Protein AF-A0A2V5PF01-F1 (afdb_monomer)

Solvent-accessible surface area (backbone atoms only — not comparable to full-atom values): 13016 Å² total; per-residue (Å²): 136,82,88,86,70,69,101,63,71,72,61,76,49,80,47,66,27,80,78,66,40,37,35,45,27,36,23,75,75,50,94,59,29,28,37,40,45,38,36,39,44,80,48,102,89,42,70,49,72,47,76,64,39,46,61,56,48,42,56,42,32,33,75,73,62,69,37,94,62,47,33,60,85,72,72,40,24,26,30,43,42,86,72,40,56,4,88,74,45,38,22,39,29,33,36,37,37,35,31,85,48,82,89,66,48,44,69,33,59,45,34,40,27,61,85,77,72,40,73,48,77,50,74,65,45,59,53,51,52,71,48,93,67,89,48,54,72,67,34,72,54,82,63,84,75,72,55,60,68,60,38,47,54,53,32,55,56,47,52,54,50,38,54,52,51,51,51,55,49,56,73,69,44,55,81,89,44,46,63,41,32,54,47,27,50,53,51,49,51,50,24,44,54,54,19,35,56,56,58,30,70,77,48,58,80,94,45,27,64,48,50,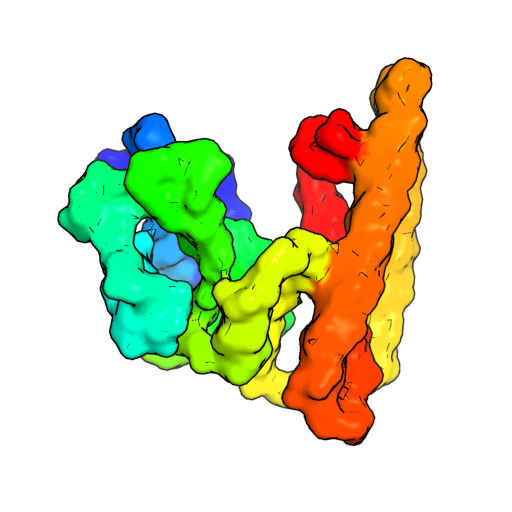35,37,50,37,52,36,51,46,48,52,54,58,59,71,52,55,88,68,72,65,44,57,94

Structure (mmCIF, N/CA/C/O backbone):
data_AF-A0A2V5PF01-F1
#
_entry.id   AF-A0A2V5PF01-F1
#
loop_
_atom_site.group_PDB
_atom_site.id
_atom_site.type_symbol
_atom_site.label_atom_id
_atom_site.label_alt_id
_atom_site.label_comp_id
_atom_site.label_asym_id
_atom_site.label_entity_id
_atom_site.label_seq_id
_atom_site.pdbx_PDB_ins_code
_atom_site.Cartn_x
_atom_site.Cartn_y
_atom_site.Cartn_z
_atom_site.occupancy
_atom_site.B_iso_or_equiv
_atom_site.auth_seq_id
_atom_site.auth_comp_id
_atom_site.auth_asym_id
_atom_site.auth_atom_id
_atom_site.pdbx_PDB_model_num
ATOM 1 N N . MET A 1 1 ? 7.716 -25.632 9.345 1.00 32.16 1 MET A N 1
ATOM 2 C CA . MET A 1 1 ? 8.582 -24.484 9.671 1.00 32.16 1 MET A CA 1
ATOM 3 C C . MET A 1 1 ? 9.690 -24.490 8.630 1.00 32.16 1 MET A C 1
ATOM 5 O O . MET A 1 1 ? 10.579 -25.322 8.723 1.00 32.16 1 MET A O 1
ATOM 9 N N . VAL A 1 2 ? 9.530 -23.730 7.543 1.00 31.86 2 VAL A N 1
ATOM 10 C CA . VAL A 1 2 ? 10.528 -23.681 6.461 1.00 31.86 2 VAL A CA 1
ATOM 11 C C . VAL A 1 2 ? 11.607 -22.701 6.901 1.00 31.86 2 VAL A C 1
ATOM 13 O O . VAL A 1 2 ? 11.301 -21.567 7.259 1.00 31.86 2 VAL A O 1
ATOM 16 N N . GLN A 1 3 ? 12.847 -23.171 6.942 1.00 33.19 3 GLN A N 1
ATOM 17 C CA . GLN A 1 3 ? 14.017 -22.394 7.326 1.00 33.19 3 GLN A CA 1
ATOM 18 C C . GLN A 1 3 ? 14.386 -21.480 6.146 1.00 33.19 3 GLN A C 1
ATOM 20 O O . GLN A 1 3 ? 15.188 -21.841 5.292 1.00 33.19 3 GLN A O 1
ATOM 25 N N . ILE A 1 4 ? 13.716 -20.330 6.045 1.00 47.84 4 ILE A N 1
ATOM 26 C C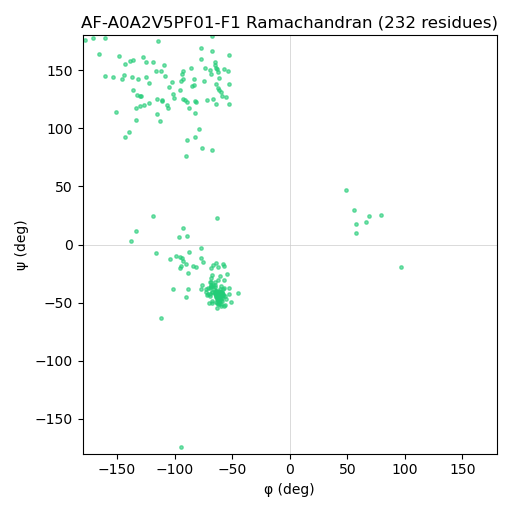A . ILE A 1 4 ? 14.004 -19.291 5.048 1.00 47.84 4 ILE A CA 1
ATOM 27 C C . ILE A 1 4 ? 15.032 -18.344 5.662 1.00 47.84 4 ILE A C 1
ATOM 29 O O . ILE A 1 4 ? 14.668 -17.279 6.136 1.00 47.84 4 ILE A O 1
ATOM 33 N N . LEU A 1 5 ? 16.299 -18.746 5.734 1.00 44.59 5 LEU A N 1
ATOM 34 C CA . LEU A 1 5 ? 17.386 -17.830 6.085 1.00 44.59 5 LEU A CA 1
ATOM 35 C C . LEU A 1 5 ? 18.622 -18.205 5.262 1.00 44.59 5 LEU A C 1
ATOM 37 O O . LEU A 1 5 ? 19.402 -19.074 5.645 1.00 44.59 5 LEU A O 1
ATOM 41 N N . GLY A 1 6 ? 18.766 -17.563 4.099 1.00 43.72 6 GLY A N 1
ATOM 42 C CA . GLY A 1 6 ? 20.098 -17.310 3.545 1.00 43.72 6 GLY A CA 1
ATOM 43 C C . GLY A 1 6 ? 20.842 -16.305 4.434 1.00 43.72 6 GLY A C 1
ATOM 44 O O . GLY A 1 6 ? 20.273 -15.813 5.403 1.00 43.72 6 GLY A O 1
ATOM 45 N N . GLU A 1 7 ? 22.084 -15.968 4.095 1.00 48.62 7 GLU A N 1
ATOM 46 C CA . GLU A 1 7 ? 23.005 -15.080 4.844 1.00 48.62 7 GLU A CA 1
ATOM 47 C C . GLU A 1 7 ? 22.550 -13.602 4.991 1.00 48.62 7 GLU A C 1
ATOM 49 O O . GLU A 1 7 ? 23.364 -12.702 5.185 1.00 48.62 7 GLU A O 1
ATOM 54 N N . TRP A 1 8 ? 21.253 -13.329 4.889 1.00 53.38 8 TRP A N 1
ATOM 55 C CA . TRP A 1 8 ? 20.642 -12.010 4.962 1.00 53.38 8 TRP A CA 1
ATOM 56 C C . TRP A 1 8 ? 20.378 -11.627 6.424 1.00 53.38 8 TRP A C 1
ATOM 58 O O . TRP A 1 8 ? 20.159 -12.489 7.281 1.00 53.38 8 TRP A O 1
ATOM 68 N N . ALA A 1 9 ? 20.388 -10.324 6.716 1.00 60.72 9 ALA A N 1
ATOM 69 C CA . ALA A 1 9 ? 19.912 -9.812 7.997 1.00 60.72 9 ALA A CA 1
ATOM 70 C C . ALA A 1 9 ? 18.481 -10.317 8.277 1.00 60.72 9 ALA A C 1
ATOM 72 O O . ALA A 1 9 ? 17.711 -10.579 7.351 1.00 60.72 9 ALA A O 1
ATOM 73 N N . TYR A 1 10 ? 18.137 -10.491 9.556 1.00 65.62 10 TYR A N 1
ATOM 74 C CA . TYR A 1 10 ? 16.813 -10.977 9.944 1.00 65.62 10 TYR A CA 1
ATOM 75 C C . TYR A 1 10 ? 15.729 -10.021 9.435 1.00 65.62 10 TYR A C 1
ATOM 77 O O . TYR A 1 10 ? 15.861 -8.817 9.659 1.00 65.62 10 TYR A O 1
ATOM 85 N N . PRO A 1 11 ? 14.667 -10.524 8.783 1.00 74.25 11 PRO A N 1
ATOM 86 C CA . PRO A 1 11 ? 13.594 -9.659 8.340 1.00 74.25 11 PRO A CA 1
ATOM 87 C C . PRO A 1 11 ? 12.875 -9.004 9.509 1.00 74.25 11 PRO A C 1
ATOM 89 O O . PRO A 1 11 ? 12.596 -9.663 10.514 1.00 74.25 11 PRO A O 1
ATOM 92 N N . ASP A 1 12 ? 12.568 -7.718 9.354 1.00 73.94 12 ASP A N 1
ATOM 93 C CA . ASP A 1 12 ? 11.888 -6.942 10.388 1.00 73.94 12 ASP A CA 1
ATOM 94 C C . ASP A 1 12 ? 10.423 -7.394 10.482 1.00 73.94 12 ASP A C 1
ATOM 96 O O . ASP A 1 12 ? 9.886 -7.609 11.572 1.00 73.94 12 ASP A O 1
ATOM 100 N N . GLU A 1 13 ? 9.786 -7.582 9.318 1.00 85.44 13 GLU A N 1
ATOM 101 C CA . GLU A 1 13 ? 8.366 -7.906 9.176 1.00 85.44 13 GLU A CA 1
ATOM 102 C C . GLU A 1 13 ? 8.089 -8.780 7.939 1.00 85.44 13 GLU A C 1
ATOM 104 O O . GLU A 1 13 ? 8.900 -8.885 7.014 1.00 85.44 13 GLU A O 1
ATOM 109 N N . PHE A 1 14 ? 6.916 -9.421 7.920 1.00 90.62 14 PHE A N 1
ATOM 110 C CA . PHE A 1 14 ? 6.424 -10.207 6.788 1.00 90.62 14 PHE A CA 1
ATOM 111 C C . PHE A 1 14 ? 5.030 -9.722 6.391 1.00 90.62 14 PHE A C 1
ATOM 113 O O . PHE A 1 14 ? 4.093 -9.814 7.185 1.00 90.62 14 PHE A O 1
ATOM 120 N N . HIS A 1 15 ? 4.886 -9.258 5.151 1.00 93.31 15 HIS A N 1
ATOM 121 C CA . HIS A 1 15 ? 3.625 -8.766 4.603 1.00 93.31 15 HIS A CA 1
ATOM 122 C C . HIS A 1 15 ? 3.128 -9.705 3.507 1.00 93.31 15 HIS A C 1
ATOM 124 O O . HIS A 1 15 ? 3.660 -9.722 2.394 1.00 93.31 15 HIS A O 1
ATOM 130 N N . PHE A 1 16 ? 2.094 -10.477 3.825 1.00 94.19 16 PHE A N 1
ATOM 131 C CA . PHE A 1 16 ? 1.491 -11.463 2.930 1.00 94.19 16 PHE A CA 1
ATOM 132 C C . PHE A 1 16 ? 0.492 -10.796 1.984 1.00 94.19 16 PHE A C 1
ATOM 134 O O . PHE A 1 16 ? -0.289 -9.939 2.407 1.00 94.19 16 PHE A O 1
ATOM 141 N N . SER A 1 17 ? 0.510 -11.181 0.708 1.00 95.56 17 SER A N 1
ATOM 142 C CA . SER A 1 17 ? -0.549 -10.803 -0.225 1.00 95.56 17 SER A CA 1
ATOM 143 C C . SER A 1 17 ? -1.884 -11.431 0.193 1.00 95.56 17 SER A C 1
ATOM 145 O O . SER A 1 17 ? -1.883 -12.489 0.818 1.00 95.56 17 SER A O 1
ATOM 147 N N . PRO A 1 18 ? -3.039 -10.847 -0.180 1.00 94.44 18 PRO A N 1
ATOM 148 C CA . PRO A 1 18 ? -4.353 -11.384 0.187 1.00 94.44 18 PRO A CA 1
ATOM 149 C C . PRO A 1 18 ? -4.602 -12.854 -0.185 1.00 94.44 18 PRO A C 1
ATOM 151 O O . PRO A 1 18 ? -5.440 -13.505 0.431 1.00 94.44 18 PRO A O 1
ATOM 154 N N . ASN A 1 19 ? -3.909 -13.370 -1.202 1.00 94.62 19 ASN A N 1
ATOM 155 C CA . ASN A 1 19 ? -3.985 -14.768 -1.628 1.00 94.62 19 ASN A CA 1
ATOM 156 C C . ASN A 1 19 ? -2.870 -15.670 -1.056 1.00 94.62 19 ASN A C 1
ATOM 158 O O . ASN A 1 19 ? -2.769 -16.823 -1.466 1.00 94.62 19 ASN A O 1
ATOM 162 N N . ASP A 1 20 ? -2.028 -15.161 -0.150 1.00 92.81 20 ASP A N 1
ATOM 163 C CA . ASP A 1 20 ? -0.892 -15.856 0.476 1.00 92.81 20 ASP A CA 1
ATOM 164 C C . ASP A 1 20 ? 0.168 -16.416 -0.499 1.00 92.81 20 ASP A C 1
ATOM 166 O O . ASP A 1 20 ? 0.981 -17.275 -0.126 1.00 92.81 20 ASP A O 1
ATOM 170 N N . GLU A 1 21 ? 0.183 -15.943 -1.748 1.00 95.50 21 GLU A N 1
ATOM 171 C CA . GLU A 1 21 ? 1.158 -16.362 -2.763 1.00 95.50 21 GLU A CA 1
ATOM 172 C C . GLU A 1 21 ? 2.434 -15.520 -2.738 1.00 95.50 21 GLU A C 1
ATOM 174 O O . GLU A 1 21 ? 3.487 -15.997 -3.150 1.00 95.50 21 GLU A O 1
ATOM 179 N N . TRP A 1 22 ? 2.380 -14.286 -2.242 1.00 96.50 22 TRP A N 1
ATOM 180 C CA . TRP A 1 22 ? 3.528 -13.386 -2.201 1.00 96.50 22 TRP A CA 1
ATOM 181 C C . TRP A 1 22 ? 3.785 -12.893 -0.786 1.00 96.50 22 TRP A C 1
ATOM 183 O O . TRP A 1 22 ? 2.858 -12.662 -0.013 1.00 96.50 22 TRP A O 1
ATOM 193 N N . ILE A 1 23 ? 5.062 -12.729 -0.445 1.00 95.25 23 ILE A N 1
ATOM 194 C CA . ILE A 1 23 ? 5.478 -12.204 0.856 1.00 95.25 23 ILE A CA 1
ATOM 195 C C . ILE A 1 23 ? 6.538 -11.144 0.612 1.00 95.25 23 ILE A C 1
ATOM 197 O O . ILE A 1 23 ? 7.609 -11.446 0.089 1.00 95.25 23 ILE A O 1
ATOM 201 N N . PHE A 1 24 ? 6.243 -9.908 0.993 1.00 95.56 24 PHE A N 1
ATOM 202 C CA . PHE A 1 24 ? 7.224 -8.833 1.010 1.00 95.56 24 PHE A CA 1
ATOM 203 C C . PHE A 1 24 ? 7.812 -8.715 2.410 1.00 95.56 24 PHE A C 1
ATOM 205 O O . PHE A 1 24 ? 7.074 -8.730 3.397 1.00 95.56 24 PHE A O 1
ATOM 212 N N . SER A 1 25 ? 9.134 -8.625 2.501 1.00 93.12 25 SER A N 1
ATOM 213 C CA . SER A 1 25 ? 9.825 -8.674 3.781 1.00 93.12 25 SER A CA 1
ATOM 214 C C . SER A 1 25 ? 10.965 -7.657 3.816 1.00 93.12 25 SER A C 1
ATOM 216 O O . SER A 1 25 ? 12.040 -7.932 3.270 1.00 93.12 25 SER A O 1
ATOM 218 N N . PRO A 1 26 ? 10.730 -6.464 4.391 1.00 91.44 26 PRO A N 1
ATOM 219 C CA . PRO A 1 26 ? 11.773 -5.470 4.567 1.00 91.44 26 PRO A CA 1
ATOM 220 C C . PRO A 1 26 ? 12.735 -5.880 5.687 1.00 91.44 26 PRO A C 1
ATOM 222 O O . PRO A 1 26 ? 12.358 -6.572 6.636 1.00 91.44 26 PRO A O 1
ATOM 225 N N . TYR A 1 27 ? 13.979 -5.429 5.584 1.00 88.81 27 TYR A N 1
ATOM 226 C CA . TYR A 1 27 ? 14.987 -5.605 6.620 1.00 88.81 27 TYR A CA 1
ATOM 227 C C . TYR A 1 27 ? 15.928 -4.408 6.692 1.00 88.81 27 TYR A C 1
ATOM 229 O O . TYR A 1 27 ? 16.325 -3.803 5.687 1.00 88.81 27 TYR A O 1
ATOM 237 N N . HIS A 1 28 ? 16.307 -4.068 7.916 1.00 86.56 28 HIS A N 1
ATOM 238 C CA . HIS A 1 28 ? 17.276 -3.026 8.186 1.00 86.56 28 HIS A CA 1
ATOM 239 C C . HIS A 1 28 ? 18.691 -3.486 7.801 1.00 86.56 28 HIS A C 1
ATOM 241 O O . HIS A 1 28 ? 19.201 -4.479 8.316 1.00 86.56 28 HIS A O 1
ATOM 247 N N . VAL A 1 29 ? 19.368 -2.718 6.940 1.00 84.38 29 VAL A N 1
ATOM 248 C CA . VAL A 1 29 ? 20.747 -3.019 6.499 1.00 84.38 29 VAL A CA 1
ATOM 249 C C . VAL A 1 29 ? 21.772 -2.159 7.226 1.00 84.38 29 VAL A C 1
ATOM 251 O O . VAL A 1 29 ? 22.842 -2.621 7.607 1.00 84.38 29 VAL A O 1
ATOM 254 N N . GLY A 1 30 ? 21.442 -0.893 7.460 1.00 82.44 30 GLY A N 1
ATOM 255 C CA . GLY A 1 30 ? 22.350 0.056 8.090 1.00 82.44 30 GLY A CA 1
ATOM 256 C C . GLY A 1 30 ? 21.688 1.409 8.273 1.00 82.44 30 GLY A C 1
ATOM 257 O O . GLY A 1 30 ? 20.536 1.603 7.890 1.00 82.44 30 GLY A O 1
ATOM 258 N N . SER A 1 31 ? 22.384 2.342 8.922 1.00 82.19 31 SER A N 1
ATOM 259 C CA . SER A 1 31 ? 21.844 3.689 9.119 1.00 82.19 31 SER A CA 1
ATOM 260 C C . SER A 1 31 ? 21.401 4.262 7.776 1.00 82.19 31 SER A C 1
ATOM 262 O O . SER A 1 31 ? 22.219 4.416 6.876 1.00 82.19 31 SER A O 1
ATOM 264 N N . CYS A 1 32 ? 20.119 4.611 7.680 1.00 83.75 32 CYS A N 1
ATOM 265 C CA . CYS A 1 32 ? 19.504 5.172 6.478 1.00 83.75 32 CYS A CA 1
ATOM 266 C C . CYS A 1 32 ? 19.420 4.224 5.266 1.00 83.75 32 CYS A C 1
ATOM 268 O O . CYS A 1 32 ? 19.221 4.688 4.145 1.00 83.75 32 CYS A O 1
ATOM 270 N N . LEU A 1 33 ? 19.529 2.912 5.506 1.00 86.62 33 LEU A N 1
ATOM 271 C CA . LEU A 1 33 ? 19.447 1.863 4.495 1.00 86.62 33 LEU A CA 1
ATOM 272 C C . LEU A 1 33 ? 18.462 0.774 4.923 1.00 86.62 33 LEU A C 1
ATOM 274 O O . LEU A 1 33 ? 18.661 0.090 5.936 1.00 86.62 33 LEU A O 1
ATOM 278 N N . ARG A 1 34 ? 17.421 0.589 4.112 1.00 88.31 34 ARG A N 1
ATOM 279 C CA . ARG A 1 34 ? 16.451 -0.501 4.254 1.00 88.31 34 ARG A CA 1
ATOM 280 C C . ARG A 1 34 ? 16.280 -1.191 2.916 1.00 88.31 34 ARG A C 1
ATOM 282 O O . ARG A 1 34 ? 15.990 -0.548 1.908 1.00 88.31 34 ARG A O 1
ATOM 289 N N . ASP A 1 35 ? 16.440 -2.498 2.944 1.00 91.12 35 ASP A N 1
ATOM 290 C CA . ASP A 1 35 ? 16.307 -3.369 1.790 1.00 91.12 35 ASP A CA 1
ATOM 291 C C . ASP A 1 35 ? 15.098 -4.289 2.016 1.00 91.12 35 ASP A C 1
ATOM 293 O O . ASP A 1 35 ? 14.437 -4.224 3.056 1.00 91.12 35 ASP A O 1
ATOM 297 N N . ALA A 1 36 ? 14.744 -5.091 1.024 1.00 92.38 36 ALA A N 1
ATOM 298 C CA . ALA A 1 36 ? 13.603 -5.971 1.082 1.00 92.38 36 ALA A CA 1
ATOM 299 C C . ALA A 1 36 ? 13.787 -7.176 0.171 1.00 92.38 36 ALA A C 1
ATOM 301 O O . ALA A 1 36 ? 14.301 -7.077 -0.945 1.00 92.38 36 ALA A O 1
ATOM 302 N N . VAL A 1 37 ? 13.285 -8.313 0.643 1.00 92.38 37 VAL A N 1
ATOM 303 C CA . VAL A 1 37 ? 13.168 -9.532 -0.150 1.00 92.38 37 VAL A CA 1
ATOM 304 C C . VAL A 1 37 ? 11.709 -9.725 -0.538 1.00 92.38 37 VAL A C 1
ATOM 306 O O . VAL A 1 37 ? 10.809 -9.587 0.295 1.00 92.38 37 VAL A O 1
ATOM 309 N N . LEU A 1 38 ? 11.475 -10.076 -1.803 1.00 95.38 38 LEU A N 1
ATOM 310 C CA . LEU A 1 38 ? 10.166 -10.509 -2.273 1.00 95.38 38 LEU A CA 1
ATOM 311 C C . LEU A 1 38 ? 10.180 -12.018 -2.518 1.00 95.38 38 LEU A C 1
ATOM 313 O O . LEU A 1 38 ? 10.937 -12.530 -3.343 1.00 95.38 38 LEU A O 1
ATOM 317 N N . TYR A 1 39 ? 9.313 -12.723 -1.806 1.00 94.38 39 TYR A N 1
ATOM 318 C CA . TYR A 1 39 ? 9.131 -14.162 -1.914 1.00 94.38 39 TYR A CA 1
ATOM 319 C C . TYR A 1 39 ? 7.880 -14.479 -2.729 1.00 94.38 39 TYR A C 1
ATOM 321 O O . TYR A 1 39 ? 6.834 -13.859 -2.530 1.00 94.38 39 TYR A O 1
ATOM 329 N N . HIS A 1 40 ? 7.974 -15.493 -3.585 1.00 94.88 40 HIS A N 1
ATOM 330 C CA . HIS A 1 40 ? 6.852 -16.075 -4.310 1.00 94.88 40 HIS A CA 1
ATOM 331 C C . HIS A 1 40 ? 6.650 -17.522 -3.864 1.00 94.88 40 HIS A C 1
ATOM 333 O O . HIS A 1 40 ? 7.474 -18.404 -4.112 1.00 94.88 40 HIS A O 1
ATOM 339 N N . ARG A 1 41 ? 5.544 -17.784 -3.181 1.00 92.38 41 ARG A N 1
ATOM 340 C CA . ARG A 1 41 ? 5.159 -19.106 -2.711 1.00 92.38 41 ARG A CA 1
ATOM 341 C C . ARG A 1 41 ? 4.554 -19.905 -3.861 1.00 92.38 41 ARG A C 1
ATOM 343 O O . ARG A 1 41 ? 3.373 -19.800 -4.161 1.00 92.38 41 ARG A O 1
ATOM 350 N N . ILE A 1 42 ? 5.367 -20.770 -4.456 1.00 88.62 42 ILE A N 1
ATOM 351 C CA . ILE A 1 42 ? 4.943 -21.661 -5.543 1.00 88.62 42 ILE A CA 1
ATOM 352 C C . ILE A 1 42 ? 3.988 -22.743 -5.029 1.00 88.62 42 ILE A C 1
ATOM 354 O O . ILE A 1 42 ? 3.061 -23.153 -5.722 1.00 88.62 42 ILE A O 1
ATOM 358 N N . ASN A 1 43 ? 4.238 -23.253 -3.820 1.00 85.88 43 ASN A N 1
ATOM 359 C CA . ASN A 1 43 ? 3.365 -24.192 -3.116 1.00 85.88 43 ASN A CA 1
ATOM 360 C C . ASN A 1 43 ? 3.690 -24.182 -1.605 1.00 85.88 43 ASN A C 1
ATOM 362 O O . ASN A 1 43 ? 4.630 -23.504 -1.185 1.00 85.88 43 ASN A O 1
ATOM 366 N N . PRO A 1 44 ? 2.976 -24.939 -0.746 1.00 82.12 44 PRO A N 1
ATOM 367 C CA . PRO A 1 44 ? 3.214 -24.917 0.701 1.00 82.12 44 PRO A CA 1
ATOM 368 C C . PRO A 1 44 ? 4.632 -25.278 1.163 1.00 82.12 44 PRO A C 1
ATOM 370 O O . PRO A 1 44 ? 4.981 -24.981 2.302 1.00 82.12 44 PRO A O 1
ATOM 373 N N . THR A 1 45 ? 5.432 -25.909 0.303 1.00 82.62 45 THR A N 1
ATOM 374 C CA . THR A 1 45 ? 6.788 -26.390 0.605 1.00 82.62 45 THR A CA 1
ATOM 375 C C . THR A 1 45 ? 7.885 -25.716 -0.216 1.00 82.62 45 THR A C 1
ATOM 377 O O . THR A 1 45 ? 9.060 -25.959 0.046 1.00 82.62 45 THR A O 1
ATOM 380 N N . LYS A 1 46 ? 7.528 -24.888 -1.204 1.00 86.50 46 LYS A N 1
ATOM 381 C CA . LYS A 1 46 ? 8.471 -24.271 -2.137 1.00 86.50 46 LYS A CA 1
ATOM 382 C C . LYS A 1 46 ? 8.195 -22.780 -2.276 1.00 86.50 46 LYS A C 1
ATOM 384 O O . LYS A 1 46 ? 7.084 -22.379 -2.623 1.00 86.50 46 LYS A O 1
ATOM 389 N N . THR A 1 47 ? 9.257 -22.004 -2.104 1.00 90.31 47 THR A N 1
ATOM 390 C CA . THR A 1 47 ? 9.262 -20.553 -2.249 1.00 90.31 47 THR A CA 1
ATOM 391 C C . THR A 1 47 ? 10.411 -20.155 -3.163 1.00 90.31 47 THR A C 1
ATOM 393 O O . THR A 1 47 ? 11.547 -20.562 -2.927 1.00 90.31 47 THR A O 1
ATOM 396 N N . ASP A 1 48 ? 10.106 -19.369 -4.187 1.00 92.06 48 ASP A N 1
ATOM 397 C CA . ASP A 1 48 ? 11.098 -18.712 -5.030 1.00 92.06 48 ASP A CA 1
ATOM 398 C C . ASP A 1 48 ? 11.386 -17.312 -4.465 1.00 92.06 48 ASP A C 1
ATOM 400 O O . ASP A 1 48 ? 10.524 -16.684 -3.844 1.00 92.06 48 ASP A O 1
ATOM 404 N N . ILE A 1 49 ? 12.609 -16.828 -4.662 1.00 90.75 49 ILE A N 1
ATOM 405 C CA . ILE A 1 49 ? 13.064 -15.529 -4.163 1.00 90.75 49 ILE A CA 1
ATOM 406 C C . ILE A 1 49 ? 13.357 -14.637 -5.361 1.00 90.75 49 ILE A C 1
ATOM 408 O O . ILE A 1 49 ? 14.154 -15.001 -6.227 1.00 90.75 49 ILE A O 1
ATOM 412 N N . LEU A 1 50 ? 12.737 -13.460 -5.398 1.00 89.44 50 LEU A N 1
ATOM 413 C CA . LEU A 1 50 ? 13.151 -12.398 -6.303 1.00 89.44 50 LEU A CA 1
ATOM 414 C C . LEU A 1 50 ? 14.331 -11.662 -5.672 1.00 89.44 50 LEU A C 1
ATOM 416 O O . LEU A 1 50 ? 14.167 -10.737 -4.877 1.00 89.44 50 LEU A O 1
ATOM 420 N N . ASP A 1 51 ? 15.527 -12.127 -6.022 1.00 78.06 51 ASP A N 1
ATOM 421 C CA . ASP A 1 51 ? 16.782 -11.530 -5.582 1.00 78.06 51 ASP A CA 1
ATOM 422 C C . ASP A 1 51 ? 16.933 -10.091 -6.112 1.00 78.06 51 ASP A C 1
ATOM 424 O O . ASP A 1 51 ? 16.416 -9.739 -7.177 1.00 78.06 51 ASP A O 1
ATOM 428 N N . LYS A 1 52 ? 17.660 -9.252 -5.366 1.00 87.44 52 LYS A N 1
ATOM 429 C CA . LYS A 1 52 ? 17.947 -7.843 -5.700 1.00 87.44 52 LYS A CA 1
ATOM 430 C C . LYS A 1 52 ? 16.703 -6.984 -5.937 1.00 87.44 52 LYS A C 1
ATOM 432 O O . LYS A 1 52 ? 16.763 -6.013 -6.696 1.00 87.44 52 LYS A O 1
ATOM 437 N N . PHE A 1 53 ? 15.588 -7.315 -5.285 1.00 94.25 53 PHE A N 1
ATOM 438 C CA . PHE A 1 53 ? 14.320 -6.605 -5.450 1.00 94.25 53 PHE A CA 1
ATOM 439 C C . PHE A 1 53 ? 14.476 -5.085 -5.284 1.00 94.25 53 PHE A C 1
ATOM 441 O O . PHE A 1 53 ? 14.080 -4.335 -6.173 1.00 94.25 53 PHE A O 1
ATOM 448 N N . THR A 1 54 ? 15.124 -4.628 -4.209 1.00 94.50 54 THR A N 1
ATOM 449 C CA . THR A 1 54 ? 15.376 -3.198 -3.952 1.00 94.50 54 THR A CA 1
ATOM 450 C C . THR A 1 54 ? 16.228 -2.541 -5.031 1.00 94.50 54 THR A C 1
ATOM 452 O O . THR A 1 54 ? 15.886 -1.458 -5.503 1.00 94.50 54 THR A O 1
ATOM 455 N N . GLY A 1 55 ? 17.302 -3.195 -5.484 1.00 95.31 55 GLY A N 1
ATOM 456 C CA . GLY A 1 55 ? 18.129 -2.666 -6.573 1.00 95.31 55 GLY A CA 1
ATOM 457 C C . GLY A 1 55 ? 17.322 -2.472 -7.859 1.00 95.31 55 GLY A C 1
ATOM 458 O O . GLY A 1 55 ? 17.377 -1.415 -8.487 1.00 95.31 55 GLY A O 1
ATOM 459 N N . LEU A 1 56 ? 16.492 -3.458 -8.211 1.00 96.69 56 LEU A N 1
ATOM 460 C CA . LEU A 1 56 ? 15.595 -3.370 -9.365 1.00 96.69 56 LEU A CA 1
ATOM 461 C C . LEU A 1 56 ? 14.497 -2.310 -9.177 1.00 96.69 56 LEU A C 1
ATOM 463 O O . LEU A 1 56 ? 14.127 -1.647 -10.152 1.00 96.69 56 LEU A O 1
ATOM 467 N N . ALA A 1 57 ? 13.994 -2.128 -7.953 1.00 97.62 57 ALA A N 1
ATOM 468 C CA . ALA A 1 57 ? 13.000 -1.113 -7.619 1.00 97.62 57 ALA A CA 1
ATOM 469 C C . ALA A 1 57 ? 13.554 0.296 -7.855 1.00 97.62 57 ALA A C 1
ATOM 471 O O . ALA A 1 57 ? 12.939 1.073 -8.585 1.00 97.62 57 ALA A O 1
ATOM 472 N N . TRP A 1 58 ? 14.741 0.603 -7.328 1.00 97.75 58 TRP A N 1
ATOM 473 C CA . TRP A 1 58 ? 15.385 1.906 -7.506 1.00 97.75 58 TRP A CA 1
ATOM 474 C C . TRP A 1 58 ? 15.742 2.203 -8.966 1.00 97.75 58 TRP A C 1
ATOM 476 O O . TRP A 1 58 ? 15.416 3.279 -9.476 1.00 97.75 58 TRP A O 1
ATOM 486 N N . GLN A 1 59 ? 16.314 1.229 -9.682 1.00 97.62 59 GLN A N 1
ATOM 487 C CA . GLN A 1 59 ? 16.586 1.361 -11.119 1.00 97.62 59 GLN A CA 1
ATOM 488 C C . GLN A 1 59 ? 15.303 1.649 -11.911 1.00 97.62 59 GLN A C 1
ATOM 490 O O . GLN A 1 59 ? 15.262 2.528 -12.779 1.00 97.62 59 GLN A O 1
ATOM 495 N N . SER A 1 60 ? 14.226 0.929 -11.593 1.00 98.19 60 SER A N 1
ATOM 496 C CA . SER A 1 60 ? 12.928 1.116 -12.240 1.00 98.19 60 SER A CA 1
ATOM 497 C C . SER A 1 60 ? 12.294 2.455 -11.879 1.00 98.19 60 SER A C 1
ATOM 499 O O . SER A 1 60 ? 11.687 3.083 -12.744 1.00 98.19 60 SER A O 1
ATOM 501 N N . ALA A 1 61 ? 12.457 2.925 -10.642 1.00 97.75 61 ALA A N 1
ATOM 502 C CA . ALA A 1 61 ? 11.923 4.200 -10.187 1.00 97.75 61 ALA A CA 1
ATOM 503 C C . ALA A 1 61 ? 12.511 5.377 -10.979 1.00 97.75 61 ALA A C 1
ATOM 505 O O . ALA A 1 61 ? 11.761 6.265 -11.391 1.00 97.75 61 ALA A O 1
ATOM 506 N N . VAL A 1 62 ? 13.815 5.352 -11.276 1.00 97.81 62 VAL A N 1
ATOM 507 C CA . VAL A 1 62 ? 14.450 6.345 -12.160 1.00 97.81 62 VAL A CA 1
ATOM 508 C C . VAL A 1 62 ? 13.952 6.194 -13.594 1.00 97.81 62 VAL A C 1
ATOM 510 O O . VAL A 1 62 ? 13.467 7.153 -14.194 1.00 97.81 62 VAL A O 1
ATOM 513 N N . LYS A 1 63 ? 13.978 4.970 -14.138 1.00 98.00 63 LYS A N 1
ATOM 514 C CA . LYS A 1 63 ? 13.537 4.689 -15.516 1.00 98.00 63 LYS A CA 1
ATOM 515 C C . LYS A 1 63 ? 12.088 5.117 -15.782 1.00 98.00 63 LYS A C 1
ATOM 517 O O . LYS A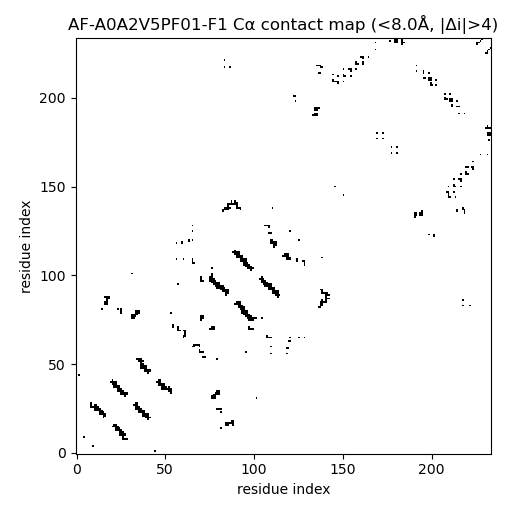 1 63 ? 11.766 5.565 -16.880 1.00 98.00 63 LYS A O 1
ATOM 522 N N . LEU A 1 64 ? 11.204 4.956 -14.799 1.00 97.56 64 LEU A N 1
ATOM 523 C CA . LEU A 1 64 ? 9.780 5.291 -14.894 1.00 97.56 64 LEU A CA 1
ATOM 524 C C . LEU A 1 64 ? 9.479 6.757 -14.537 1.00 97.56 64 LEU A C 1
ATOM 526 O O . LEU A 1 64 ? 8.339 7.201 -14.731 1.00 97.56 64 LEU A O 1
ATOM 530 N N . GLY A 1 65 ? 10.483 7.502 -14.062 1.00 96.06 65 GLY A N 1
ATOM 531 C CA . GLY A 1 65 ? 10.401 8.923 -13.726 1.00 96.06 65 GLY A CA 1
ATOM 532 C C . GLY A 1 65 ? 9.759 9.224 -12.369 1.00 96.06 65 GLY A C 1
ATOM 533 O O . GLY A 1 65 ? 9.169 10.291 -12.205 1.00 96.06 65 GLY A O 1
ATOM 534 N N . ALA A 1 66 ? 9.811 8.289 -11.415 1.00 95.38 66 ALA A N 1
ATOM 535 C CA . ALA A 1 66 ? 9.450 8.550 -10.018 1.00 95.38 66 ALA A CA 1
ATOM 536 C C . ALA A 1 66 ? 10.557 9.330 -9.284 1.00 95.38 66 ALA A C 1
ATOM 538 O O . ALA A 1 66 ? 10.253 10.210 -8.478 1.00 95.38 66 ALA A O 1
ATOM 539 N N . PHE A 1 67 ? 11.817 9.050 -9.627 1.00 95.69 67 PHE A N 1
ATOM 540 C CA . PHE A 1 67 ? 13.005 9.785 -9.193 1.00 95.69 67 PHE A CA 1
ATOM 541 C C . PHE A 1 67 ? 13.852 10.212 -10.391 1.00 95.69 67 PHE A C 1
ATOM 543 O O . PHE A 1 67 ? 13.740 9.644 -11.475 1.00 95.69 67 PHE A O 1
ATOM 550 N N . ASN A 1 68 ? 14.728 11.190 -10.167 1.00 94.81 68 ASN A N 1
ATOM 551 C CA . ASN A 1 68 ? 15.753 11.581 -11.138 1.00 94.81 68 ASN A CA 1
ATOM 552 C C . ASN A 1 68 ? 17.101 10.887 -10.882 1.00 94.81 68 ASN A C 1
ATOM 554 O O . ASN A 1 68 ? 17.923 10.822 -11.791 1.00 94.81 68 ASN A O 1
ATOM 558 N N . THR A 1 69 ? 17.307 10.362 -9.672 1.00 94.50 69 THR A N 1
ATOM 559 C CA . THR A 1 69 ? 18.571 9.781 -9.206 1.00 94.50 69 THR A CA 1
ATOM 560 C C . THR A 1 69 ? 18.308 8.426 -8.561 1.00 94.50 69 THR A C 1
ATOM 562 O O . THR A 1 69 ? 17.301 8.254 -7.872 1.00 94.50 69 THR A O 1
ATOM 565 N N . ASN A 1 70 ? 19.209 7.466 -8.779 1.00 95.94 70 ASN A N 1
ATOM 566 C CA . ASN A 1 70 ? 19.206 6.203 -8.051 1.00 95.94 70 ASN A CA 1
ATOM 567 C C . ASN A 1 70 ? 20.061 6.361 -6.786 1.00 95.94 70 ASN A C 1
ATOM 569 O O . ASN A 1 70 ? 21.259 6.101 -6.813 1.00 95.94 70 ASN A O 1
ATOM 573 N N . PHE A 1 71 ? 19.446 6.783 -5.681 1.00 94.06 71 PHE A N 1
ATOM 574 C CA . PHE A 1 71 ? 20.161 7.030 -4.425 1.00 94.06 71 PHE A CA 1
ATOM 575 C C . PHE A 1 71 ? 20.866 5.790 -3.859 1.00 94.06 71 PHE A C 1
ATOM 577 O O . PHE A 1 71 ? 21.887 5.928 -3.189 1.00 94.06 71 PHE A O 1
ATOM 584 N N . LEU A 1 72 ? 20.366 4.585 -4.156 1.00 92.94 72 LEU A N 1
ATOM 585 C CA . LEU A 1 72 ? 21.010 3.343 -3.733 1.00 92.94 72 LEU A CA 1
ATOM 586 C C . LEU A 1 72 ? 22.356 3.138 -4.443 1.00 92.94 72 LEU A C 1
ATOM 588 O O . LEU A 1 72 ? 23.354 2.862 -3.783 1.00 92.94 72 LEU A O 1
ATOM 592 N N . ASP A 1 73 ? 22.389 3.297 -5.769 1.00 93.56 73 ASP A N 1
ATOM 593 C CA . ASP A 1 73 ? 23.617 3.116 -6.562 1.00 93.56 73 ASP A CA 1
ATOM 594 C C . ASP A 1 73 ? 24.653 4.217 -6.269 1.00 93.56 73 ASP A C 1
ATOM 596 O O . ASP A 1 73 ? 25.855 3.966 -6.340 1.00 93.56 73 ASP A O 1
ATOM 600 N N . GLU A 1 74 ? 24.197 5.413 -5.886 1.00 92.81 74 GLU A N 1
ATOM 601 C CA . GLU A 1 74 ? 25.054 6.530 -5.457 1.00 92.81 74 GLU A CA 1
ATOM 602 C C . GLU A 1 74 ? 25.600 6.362 -4.022 1.00 92.81 74 GLU A C 1
ATOM 604 O O . GLU A 1 74 ? 26.366 7.197 -3.542 1.00 92.81 74 GLU A O 1
ATOM 609 N N . GLY A 1 75 ? 25.214 5.298 -3.304 1.00 89.56 75 GLY A N 1
ATOM 610 C CA . GLY A 1 75 ? 25.648 5.056 -1.923 1.00 89.56 75 GLY A CA 1
ATOM 611 C C . GLY A 1 75 ? 25.080 6.055 -0.906 1.00 89.56 75 GLY A C 1
ATOM 612 O O . GLY A 1 75 ? 25.689 6.284 0.140 1.00 89.56 75 GLY A O 1
ATOM 613 N N . MET A 1 76 ? 23.935 6.664 -1.221 1.00 92.56 76 MET A N 1
ATOM 614 C CA . MET A 1 76 ? 23.235 7.644 -0.389 1.00 92.56 76 MET A CA 1
ATOM 615 C C . MET A 1 76 ? 22.159 6.972 0.476 1.00 92.56 76 MET A C 1
ATOM 617 O O . MET A 1 76 ? 22.045 5.744 0.523 1.00 92.56 76 MET A O 1
ATOM 621 N N . CYS A 1 77 ? 21.360 7.767 1.193 1.00 92.38 77 CYS A N 1
ATOM 622 C CA . CYS A 1 77 ? 20.247 7.215 1.949 1.00 92.38 77 CYS A CA 1
ATOM 623 C C . CYS A 1 77 ? 19.202 6.641 0.986 1.00 92.38 77 CYS A C 1
ATOM 625 O O . CYS A 1 77 ? 18.706 7.348 0.109 1.00 92.38 77 CYS A O 1
ATOM 627 N N . ALA A 1 78 ? 18.855 5.370 1.171 1.00 94.44 78 ALA A N 1
ATOM 628 C CA . ALA A 1 78 ? 17.936 4.650 0.303 1.00 94.44 78 ALA A CA 1
ATOM 629 C C . ALA A 1 78 ? 17.206 3.568 1.105 1.00 94.44 78 ALA A C 1
ATOM 631 O O . ALA A 1 78 ? 17.803 2.601 1.582 1.00 94.44 78 ALA A O 1
ATOM 632 N N . MET A 1 79 ? 15.897 3.731 1.265 1.00 94.19 79 MET A N 1
ATOM 633 C CA . MET A 1 79 ? 15.037 2.783 1.962 1.00 94.19 79 MET A CA 1
ATOM 634 C C . MET A 1 79 ? 13.917 2.307 1.050 1.00 94.19 79 MET A C 1
ATOM 636 O O . MET A 1 79 ? 13.301 3.112 0.354 1.00 94.19 79 MET A O 1
ATOM 640 N N . THR A 1 80 ? 13.625 1.012 1.120 1.00 95.19 80 THR A N 1
ATOM 641 C CA . THR A 1 80 ? 12.438 0.404 0.514 1.00 95.19 80 THR A CA 1
ATOM 642 C C . THR A 1 80 ? 11.490 -0.059 1.613 1.00 95.19 80 THR A C 1
ATOM 644 O O . THR A 1 80 ? 11.881 -0.812 2.505 1.00 95.19 80 THR A O 1
ATOM 647 N N . GLY A 1 81 ? 10.250 0.415 1.565 1.00 93.62 81 GLY A N 1
ATOM 648 C CA . GLY A 1 81 ? 9.203 0.151 2.546 1.00 93.62 81 GLY A CA 1
ATOM 649 C C . GLY A 1 81 ? 7.993 -0.557 1.943 1.00 93.62 81 GLY A C 1
ATOM 650 O O . GLY A 1 81 ? 7.740 -0.490 0.739 1.00 93.62 81 GLY A O 1
ATOM 651 N N . PHE A 1 82 ? 7.242 -1.238 2.805 1.00 94.19 82 PHE A N 1
ATOM 652 C CA . PHE A 1 82 ? 5.926 -1.774 2.478 1.00 94.19 82 PHE A CA 1
ATOM 653 C C . PHE A 1 82 ? 4.863 -0.698 2.681 1.00 94.19 82 PHE A C 1
ATOM 655 O O . PHE A 1 82 ? 4.862 -0.046 3.720 1.00 94.19 82 PHE A O 1
ATOM 662 N N . GLU A 1 83 ? 3.924 -0.579 1.744 1.00 93.38 83 GLU A N 1
ATOM 663 C CA . GLU A 1 83 ? 2.721 0.236 1.944 1.00 93.38 83 GLU A CA 1
ATOM 664 C C . GLU A 1 83 ? 1.473 -0.635 2.024 1.00 93.38 83 GLU A C 1
ATOM 666 O O . GLU A 1 83 ? 0.795 -0.688 3.047 1.00 93.38 83 GLU A O 1
ATOM 671 N N . CYS A 1 84 ? 1.150 -1.340 0.939 1.00 94.62 84 CYS A N 1
ATOM 672 C CA . CYS A 1 84 ? 0.012 -2.251 0.912 1.00 94.62 84 CYS A CA 1
ATOM 673 C C . CYS A 1 84 ? 0.056 -3.197 -0.290 1.00 94.62 84 CYS A C 1
ATOM 675 O O . CYS A 1 84 ? 0.742 -2.967 -1.288 1.00 94.62 84 CYS A O 1
ATOM 677 N N . TRP A 1 85 ? -0.746 -4.254 -0.205 1.00 96.94 85 TRP A N 1
ATOM 678 C CA . TRP A 1 85 ? -1.103 -5.102 -1.337 1.00 96.94 85 TRP A CA 1
ATOM 679 C C . TRP A 1 85 ? -2.413 -4.631 -1.967 1.00 96.94 85 TRP A C 1
ATOM 681 O O . TRP A 1 85 ? -3.315 -4.180 -1.261 1.00 96.94 85 TRP A O 1
ATOM 691 N N . SER A 1 86 ? -2.552 -4.775 -3.285 1.00 96.69 86 SER A N 1
ATOM 692 C CA . SER A 1 86 ? -3.853 -4.619 -3.938 1.00 96.69 86 SER A CA 1
ATOM 693 C C . SER A 1 86 ? -4.783 -5.767 -3.551 1.00 96.69 86 SER A C 1
ATOM 695 O O . SER A 1 86 ? -4.339 -6.891 -3.309 1.00 96.69 86 SER A O 1
ATOM 697 N N . ILE A 1 87 ? -6.092 -5.503 -3.530 1.00 93.50 87 ILE A N 1
ATOM 698 C CA . ILE A 1 87 ? -7.114 -6.487 -3.129 1.00 93.50 87 ILE A CA 1
ATOM 699 C C . ILE A 1 87 ? -7.088 -7.779 -3.963 1.00 93.50 87 ILE A C 1
ATOM 701 O O . I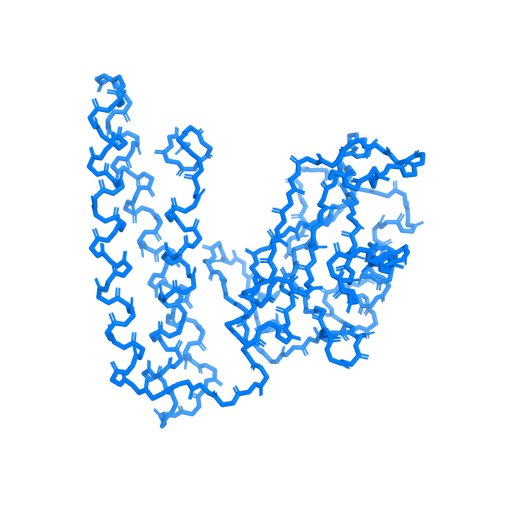LE A 1 87 ? -7.402 -8.850 -3.454 1.00 93.50 87 ILE A O 1
ATOM 705 N N . ASP A 1 88 ? -6.679 -7.689 -5.228 1.00 95.56 88 ASP A N 1
ATOM 706 C CA . ASP A 1 88 ? -6.551 -8.806 -6.172 1.00 95.56 88 ASP A CA 1
ATOM 707 C C . ASP A 1 88 ? -5.166 -9.481 -6.139 1.00 95.56 88 ASP A C 1
ATOM 709 O O . ASP A 1 88 ? -4.868 -10.326 -6.985 1.00 95.56 88 ASP A O 1
ATOM 713 N N . SER A 1 89 ? -4.301 -9.098 -5.191 1.00 96.50 89 SER A N 1
ATOM 714 C CA . SER A 1 89 ? -2.911 -9.568 -5.049 1.00 96.50 89 SER A CA 1
ATOM 715 C C . SER A 1 89 ? -2.018 -9.326 -6.278 1.00 96.50 89 SER A C 1
ATOM 717 O O . SER A 1 89 ? -0.900 -9.842 -6.356 1.00 96.50 89 SER A O 1
ATOM 719 N N . ALA A 1 90 ? -2.484 -8.549 -7.260 1.00 97.31 90 ALA A N 1
ATOM 720 C CA . ALA A 1 90 ? -1.777 -8.337 -8.518 1.00 97.31 90 ALA A CA 1
ATOM 721 C C . ALA A 1 90 ? -0.666 -7.282 -8.415 1.00 97.31 90 ALA A C 1
ATOM 723 O O . ALA A 1 90 ? 0.220 -7.236 -9.273 1.00 97.31 90 ALA A O 1
ATOM 724 N N . ARG A 1 91 ? -0.714 -6.419 -7.395 1.00 97.94 91 ARG A N 1
ATOM 725 C CA . ARG A 1 91 ? 0.244 -5.338 -7.168 1.00 97.94 91 ARG A CA 1
ATOM 726 C C . ARG A 1 91 ? 0.657 -5.250 -5.710 1.00 97.94 91 ARG A C 1
ATOM 728 O O . ARG A 1 91 ? -0.177 -5.198 -4.810 1.00 97.94 91 ARG A O 1
ATOM 735 N N . LEU A 1 92 ? 1.961 -5.135 -5.517 1.00 98.12 92 LEU A N 1
ATOM 736 C CA . LEU A 1 92 ? 2.570 -4.618 -4.303 1.00 98.12 92 LEU A CA 1
ATOM 737 C C . LEU A 1 92 ? 2.799 -3.118 -4.476 1.00 98.12 92 LEU A C 1
ATOM 739 O O . LEU A 1 92 ? 3.458 -2.724 -5.438 1.00 98.12 92 LEU A O 1
ATOM 743 N N . LEU A 1 93 ? 2.295 -2.293 -3.564 1.00 98.00 93 LEU A N 1
ATOM 744 C CA . LEU A 1 93 ? 2.716 -0.901 -3.438 1.00 98.00 93 LEU A CA 1
ATOM 745 C C . LEU A 1 93 ? 3.899 -0.834 -2.478 1.00 98.00 93 LEU A C 1
ATOM 747 O O . LEU A 1 93 ? 3.785 -1.251 -1.324 1.00 98.00 93 LEU A O 1
ATOM 751 N N . ILE A 1 94 ? 5.012 -0.298 -2.966 1.00 97.44 94 ILE A N 1
ATOM 752 C CA . ILE A 1 94 ? 6.186 -0.009 -2.149 1.00 97.44 94 ILE A CA 1
ATOM 753 C C . ILE A 1 94 ? 6.395 1.493 -2.026 1.00 97.44 94 ILE A C 1
ATOM 755 O O . ILE A 1 94 ? 6.101 2.266 -2.947 1.00 97.44 94 ILE A O 1
ATOM 759 N N . GLU A 1 95 ? 6.955 1.868 -0.890 1.00 95.81 95 GLU A N 1
ATOM 760 C CA . GLU A 1 95 ? 7.535 3.175 -0.641 1.00 95.81 95 GLU A CA 1
ATOM 761 C C . GLU A 1 95 ? 9.038 3.124 -0.914 1.00 95.81 95 GLU A C 1
ATOM 763 O O . GLU A 1 95 ? 9.722 2.156 -0.579 1.00 95.81 95 GLU A O 1
ATOM 768 N N . LEU A 1 96 ? 9.554 4.187 -1.514 1.00 96.25 96 LEU A N 1
ATOM 769 C CA . LEU A 1 96 ? 10.970 4.456 -1.665 1.00 96.25 96 LEU A CA 1
ATOM 770 C C . LEU A 1 96 ? 11.270 5.805 -1.010 1.00 96.25 96 LEU A C 1
ATOM 772 O O . LEU A 1 96 ? 10.697 6.826 -1.403 1.00 96.25 96 LEU A O 1
ATOM 776 N N . LEU A 1 97 ? 12.175 5.799 -0.034 1.00 94.62 97 LEU A N 1
ATOM 777 C CA . LEU A 1 97 ? 12.697 7.000 0.615 1.00 94.62 97 LEU A CA 1
ATOM 778 C C . LEU A 1 97 ? 14.158 7.163 0.221 1.00 94.62 97 LEU A C 1
ATOM 780 O O . LEU A 1 97 ? 14.958 6.256 0.455 1.00 94.62 97 LEU A O 1
ATOM 784 N N . GLY A 1 98 ? 14.527 8.302 -0.354 1.00 93.62 98 GLY A N 1
ATOM 785 C CA . GLY A 1 98 ? 15.934 8.559 -0.637 1.00 93.62 98 GLY A CA 1
ATOM 786 C C . GLY A 1 98 ? 16.264 10.023 -0.837 1.00 93.62 98 GLY A C 1
ATOM 787 O O . GLY A 1 98 ? 15.439 10.786 -1.339 1.00 93.62 98 GLY A O 1
ATOM 788 N N . ASP A 1 99 ? 17.459 10.387 -0.381 1.00 92.62 99 ASP A N 1
ATOM 789 C CA . ASP A 1 99 ? 18.122 11.678 -0.576 1.00 92.62 99 ASP A CA 1
ATOM 790 C C . ASP A 1 99 ? 19.582 11.572 -0.073 1.00 92.62 99 ASP A C 1
ATOM 792 O O . ASP A 1 99 ? 19.999 10.540 0.465 1.00 92.62 99 ASP A O 1
ATOM 796 N N . GLU A 1 100 ? 20.363 12.639 -0.220 1.00 89.38 100 GLU A N 1
ATOM 797 C CA . GLU A 1 100 ? 21.696 12.769 0.376 1.00 89.38 100 GLU A CA 1
ATOM 798 C C . GLU A 1 100 ? 21.614 12.901 1.905 1.00 89.38 100 GLU A C 1
ATOM 800 O O . GLU A 1 100 ? 22.358 12.239 2.634 1.00 89.38 100 GLU A O 1
ATOM 805 N N . ASP A 1 101 ? 20.683 13.727 2.401 1.00 85.88 101 ASP A N 1
ATOM 806 C CA . ASP A 1 101 ? 20.438 13.921 3.833 1.00 85.88 101 ASP A CA 1
ATOM 807 C C . ASP A 1 101 ? 19.221 13.115 4.294 1.00 85.88 101 ASP A C 1
ATOM 809 O O . ASP A 1 101 ? 18.096 13.277 3.819 1.00 85.88 101 ASP A O 1
ATOM 813 N N . LYS A 1 102 ? 19.427 12.299 5.328 1.00 81.56 102 LYS A N 1
ATOM 814 C CA . LYS A 1 102 ? 18.371 11.522 5.979 1.00 81.56 102 LYS A CA 1
ATOM 815 C C . LYS A 1 102 ? 17.206 12.341 6.531 1.00 81.56 102 LYS A C 1
ATOM 817 O O . LYS A 1 102 ? 16.169 11.769 6.850 1.00 81.56 102 LYS A O 1
ATOM 822 N N . ARG A 1 103 ? 17.392 13.646 6.730 1.00 83.50 103 ARG A N 1
ATOM 823 C CA . ARG A 1 103 ? 16.357 14.561 7.230 1.00 83.50 103 ARG A CA 1
ATOM 824 C C . ARG A 1 103 ? 15.438 15.077 6.130 1.00 83.50 103 ARG A C 1
ATOM 826 O O . ARG A 1 103 ? 14.340 15.518 6.442 1.00 83.50 103 ARG A O 1
ATOM 833 N N . GLU A 1 104 ? 15.870 14.984 4.878 1.00 85.88 104 GLU A N 1
ATOM 834 C CA . GLU A 1 104 ? 15.196 15.566 3.715 1.00 85.88 104 GLU A CA 1
ATOM 835 C C . GLU A 1 104 ? 14.768 14.478 2.716 1.00 85.88 104 GLU A C 1
ATOM 837 O O . GLU A 1 104 ? 14.616 14.737 1.524 1.00 85.88 104 GLU A O 1
ATOM 842 N N . MET A 1 105 ? 14.577 13.242 3.198 1.00 88.12 105 MET A N 1
ATOM 843 C CA . MET A 1 105 ? 14.264 12.101 2.339 1.00 88.12 105 MET A CA 1
ATOM 844 C C . MET A 1 105 ? 13.031 12.355 1.480 1.00 88.12 105 MET A C 1
ATOM 846 O O . MET A 1 105 ? 11.936 12.640 1.971 1.00 88.12 105 MET A O 1
ATOM 850 N N . GLN A 1 106 ? 13.194 12.171 0.175 1.00 91.50 106 GLN A N 1
ATOM 851 C CA . GLN A 1 106 ? 12.079 12.234 -0.747 1.00 91.50 106 GLN A CA 1
ATOM 852 C C . GLN A 1 106 ? 11.332 10.909 -0.740 1.00 91.50 106 GLN A C 1
ATOM 854 O O . GLN A 1 106 ? 11.890 9.866 -1.074 1.00 91.50 106 GLN A O 1
ATOM 859 N N . GLN A 1 107 ? 10.044 10.984 -0.428 1.00 93.62 107 GLN A N 1
ATOM 860 C CA . GLN A 1 107 ? 9.134 9.849 -0.457 1.00 93.62 107 GLN A CA 1
ATOM 861 C C . GLN A 1 107 ? 8.453 9.716 -1.814 1.00 93.62 107 GLN A C 1
ATOM 863 O O . GLN A 1 107 ? 7.825 10.659 -2.312 1.00 93.62 107 GLN A O 1
ATOM 868 N N . ARG A 1 108 ? 8.579 8.544 -2.432 1.00 95.75 108 ARG A N 1
ATOM 869 C CA . ARG A 1 108 ? 7.908 8.201 -3.689 1.00 95.75 108 ARG A CA 1
ATOM 870 C C . ARG A 1 108 ? 7.400 6.773 -3.635 1.00 95.75 108 ARG A C 1
ATOM 872 O O . ARG A 1 108 ? 7.932 5.931 -2.927 1.00 95.75 108 ARG A O 1
ATOM 879 N N . TYR A 1 109 ? 6.414 6.501 -4.468 1.00 96.81 109 TYR A N 1
ATOM 880 C CA . TYR A 1 109 ? 5.760 5.211 -4.550 1.00 96.81 109 TYR A CA 1
ATOM 881 C C . TYR A 1 109 ? 5.974 4.551 -5.901 1.00 96.81 109 TYR A C 1
ATOM 883 O O . TYR A 1 109 ? 6.051 5.225 -6.938 1.00 96.81 109 TYR A O 1
ATOM 891 N N . LEU A 1 110 ? 6.004 3.223 -5.886 1.00 97.81 110 LEU A N 1
ATOM 892 C CA . LEU A 1 110 ? 6.118 2.392 -7.073 1.00 97.81 110 LEU A CA 1
ATOM 893 C C . LEU A 1 110 ? 5.288 1.119 -6.897 1.00 97.81 110 LEU A C 1
ATOM 895 O O . LEU A 1 110 ? 5.186 0.591 -5.792 1.00 97.81 110 LEU A O 1
ATOM 899 N N . TYR A 1 111 ? 4.705 0.610 -7.982 1.00 98.44 111 TYR A N 1
ATOM 900 C CA . TYR A 1 111 ? 4.096 -0.716 -7.960 1.00 98.44 111 TYR A CA 1
ATOM 901 C C . TYR A 1 111 ? 5.093 -1.769 -8.421 1.00 98.44 111 TYR A C 1
ATOM 903 O O . TYR A 1 111 ? 5.813 -1.548 -9.395 1.00 98.44 111 TYR A O 1
ATOM 911 N N . PHE A 1 112 ? 5.054 -2.944 -7.802 1.00 98.38 112 PHE A N 1
ATOM 912 C CA . PHE A 1 112 ? 5.520 -4.182 -8.414 1.00 98.38 112 PHE A CA 1
ATOM 913 C C . PHE A 1 112 ? 4.315 -5.040 -8.806 1.00 98.38 112 PHE A C 1
ATOM 915 O O . PHE A 1 112 ? 3.527 -5.452 -7.955 1.00 98.38 112 PHE A O 1
ATOM 922 N N . ASN A 1 113 ? 4.157 -5.299 -10.103 1.00 97.88 113 ASN A N 1
ATOM 923 C CA . ASN A 1 113 ? 3.104 -6.150 -10.642 1.00 97.88 113 ASN A CA 1
ATOM 924 C C . ASN A 1 113 ? 3.514 -7.619 -10.526 1.00 97.88 113 ASN A C 1
ATOM 926 O O . ASN A 1 113 ? 4.426 -8.052 -11.229 1.00 97.88 113 ASN A O 1
ATOM 930 N N . THR A 1 114 ? 2.830 -8.402 -9.698 1.00 96.44 114 THR A N 1
ATOM 931 C CA . THR A 1 114 ? 3.184 -9.807 -9.434 1.00 96.44 114 THR A CA 1
ATOM 932 C C . THR A 1 114 ? 2.951 -10.713 -10.642 1.00 96.44 114 THR A C 1
ATOM 934 O O . THR A 1 114 ? 3.722 -11.640 -10.881 1.00 96.44 114 THR A O 1
ATOM 937 N N . ARG A 1 115 ? 1.941 -10.412 -11.468 1.00 94.50 115 ARG A N 1
ATOM 938 C CA . ARG A 1 115 ? 1.595 -11.204 -12.663 1.00 94.50 115 ARG A CA 1
ATOM 939 C C . ARG A 1 115 ? 2.600 -11.021 -13.793 1.00 94.50 115 ARG A C 1
ATOM 941 O O . ARG A 1 115 ? 2.908 -11.967 -14.509 1.00 94.50 115 ARG A O 1
ATOM 948 N N . LYS A 1 116 ? 3.090 -9.791 -13.970 1.00 95.19 116 LYS A N 1
ATOM 949 C CA . LYS A 1 116 ? 4.098 -9.449 -14.987 1.00 95.19 116 LYS A CA 1
ATOM 950 C C . LYS A 1 116 ? 5.529 -9.529 -14.461 1.00 95.19 116 LYS A C 1
ATOM 952 O O . LYS A 1 116 ? 6.454 -9.483 -15.263 1.00 95.19 116 LYS A O 1
ATOM 957 N N . GLN A 1 117 ? 5.693 -9.601 -13.142 1.00 95.06 117 GLN A N 1
ATOM 958 C CA . GLN A 1 117 ? 6.960 -9.463 -12.423 1.00 95.06 117 GLN A CA 1
ATOM 959 C C . GLN A 1 117 ? 7.751 -8.224 -12.859 1.00 95.06 117 GLN A C 1
ATOM 961 O O . GLN A 1 117 ? 8.940 -8.282 -13.168 1.00 95.06 117 GLN A O 1
ATOM 966 N N . GLN A 1 118 ? 7.059 -7.088 -12.942 1.00 96.75 118 GLN A N 1
ATOM 967 C CA . GLN A 1 118 ? 7.616 -5.832 -13.437 1.00 96.75 118 GLN A CA 1
ATOM 968 C C . GLN A 1 118 ? 7.180 -4.665 -12.566 1.00 96.75 118 GLN A C 1
ATOM 970 O O . GLN A 1 118 ? 6.038 -4.607 -12.111 1.00 96.75 118 GLN A O 1
ATOM 975 N N . PHE A 1 119 ? 8.083 -3.704 -12.400 1.00 98.31 119 PHE A N 1
ATOM 976 C CA . PHE A 1 119 ? 7.747 -2.435 -11.781 1.00 98.31 119 PHE A CA 1
ATOM 977 C C . PHE A 1 119 ? 6.939 -1.557 -12.732 1.00 98.31 119 PHE A C 1
ATOM 979 O O . PHE A 1 119 ? 7.216 -1.492 -13.933 1.00 98.31 119 PHE A O 1
ATOM 986 N N . GLU A 1 120 ? 5.949 -0.856 -12.193 1.00 97.94 120 GLU A N 1
ATOM 987 C CA . GLU A 1 120 ? 5.082 0.023 -12.966 1.00 97.94 120 GLU A CA 1
ATOM 988 C C . GLU A 1 120 ? 4.699 1.288 -12.196 1.00 97.94 120 GLU A C 1
ATOM 990 O O . GLU A 1 120 ? 4.701 1.337 -10.966 1.00 97.94 120 GLU A O 1
ATOM 995 N N . LEU A 1 121 ? 4.366 2.333 -12.955 1.00 97.00 121 LEU A N 1
ATOM 996 C CA . LEU A 1 121 ? 3.965 3.627 -12.423 1.00 97.00 121 LEU A CA 1
ATOM 997 C C . LEU A 1 121 ? 2.709 4.110 -13.154 1.00 97.00 121 LEU A C 1
ATOM 999 O O . LEU A 1 121 ? 2.770 4.488 -14.330 1.00 97.00 121 LEU A O 1
ATOM 1003 N N . SER A 1 122 ? 1.580 4.070 -12.449 1.00 95.88 122 SER A N 1
ATOM 1004 C CA . SER A 1 122 ? 0.273 4.505 -12.943 1.00 95.88 122 SER A CA 1
ATOM 1005 C C . SER A 1 122 ? 0.134 6.029 -12.942 1.00 95.88 122 SER A C 1
ATOM 1007 O O . SER A 1 122 ? 0.935 6.746 -12.338 1.00 95.88 122 SER A O 1
ATOM 1009 N N . ASP A 1 123 ? -0.923 6.544 -13.569 1.00 95.31 123 ASP A N 1
ATOM 1010 C CA . ASP A 1 123 ? -1.243 7.974 -13.515 1.00 95.31 123 ASP A CA 1
ATOM 1011 C C . ASP A 1 123 ? -1.549 8.459 -12.091 1.00 95.31 123 ASP A C 1
ATOM 1013 O O . ASP A 1 123 ? -1.237 9.607 -11.753 1.00 95.31 123 ASP A O 1
ATOM 1017 N N . TYR A 1 124 ? -2.100 7.588 -11.239 1.00 95.12 124 TYR A N 1
ATOM 1018 C CA . TYR A 1 124 ? -2.278 7.865 -9.816 1.00 95.12 124 TYR A CA 1
ATOM 1019 C C . TYR A 1 124 ? -0.945 8.065 -9.111 1.00 95.12 124 TYR A C 1
ATOM 1021 O O . TYR A 1 124 ? -0.730 9.144 -8.552 1.00 95.12 124 TYR A O 1
ATOM 1029 N N . LEU A 1 125 ? -0.017 7.109 -9.213 1.00 95.88 125 LEU A N 1
ATOM 1030 C CA . LEU A 1 125 ? 1.288 7.251 -8.5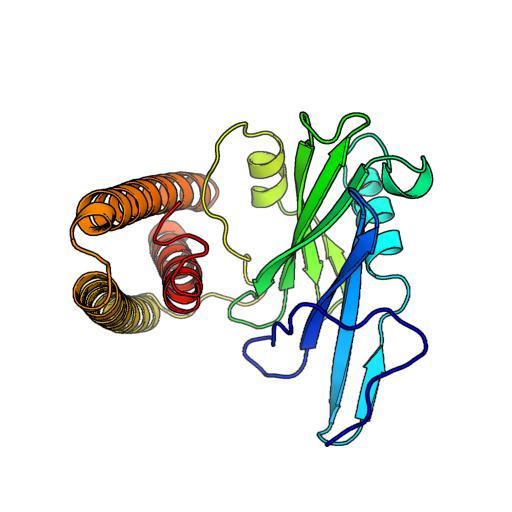72 1.00 95.88 125 LEU A CA 1
ATOM 1031 C C . LEU A 1 125 ? 2.098 8.409 -9.166 1.00 95.88 125 LEU A C 1
ATOM 1033 O O . LEU A 1 125 ? 2.738 9.145 -8.422 1.00 95.88 125 LEU A O 1
ATOM 1037 N N . ARG A 1 126 ? 2.016 8.667 -10.480 1.00 96.00 126 ARG A N 1
ATOM 1038 C CA . ARG A 1 126 ? 2.673 9.832 -11.111 1.00 96.00 126 ARG A CA 1
ATOM 1039 C C . ARG A 1 126 ? 2.214 11.157 -10.515 1.00 96.00 126 ARG A C 1
ATOM 1041 O O . ARG A 1 126 ? 3.029 12.065 -10.357 1.00 96.00 126 ARG A O 1
ATOM 1048 N N . LYS A 1 127 ? 0.919 11.305 -10.229 1.00 95.06 127 LYS A N 1
ATOM 1049 C CA . LYS A 1 127 ? 0.385 12.523 -9.604 1.00 95.06 127 LYS A CA 1
ATOM 1050 C C . LYS A 1 127 ? 0.678 12.558 -8.108 1.00 95.06 127 LYS A C 1
ATOM 1052 O O . LYS A 1 127 ? 1.003 13.626 -7.596 1.00 95.06 127 LYS A O 1
ATOM 1057 N N . LEU A 1 128 ? 0.591 11.416 -7.430 1.00 93.75 128 LEU A N 1
ATOM 1058 C CA . LEU A 1 128 ? 0.872 11.288 -6.002 1.00 93.75 128 LEU A CA 1
ATOM 1059 C C . LEU A 1 128 ? 2.328 11.644 -5.684 1.00 93.75 128 LEU A C 1
ATOM 1061 O O . LEU A 1 128 ? 2.566 12.500 -4.840 1.00 93.75 128 LEU A O 1
ATOM 1065 N N . ASN A 1 129 ? 3.276 11.098 -6.447 1.00 95.06 129 ASN A N 1
ATOM 1066 C CA . ASN A 1 129 ? 4.718 11.336 -6.319 1.00 95.06 129 ASN A CA 1
ATOM 1067 C C . ASN A 1 129 ? 5.130 12.796 -6.567 1.00 95.06 129 ASN A C 1
ATOM 1069 O O . ASN A 1 129 ? 6.215 13.211 -6.174 1.00 95.06 129 ASN A O 1
ATOM 1073 N N . LYS A 1 130 ? 4.276 13.585 -7.229 1.00 92.56 130 LYS A N 1
ATOM 1074 C CA . LYS A 1 130 ? 4.464 15.034 -7.421 1.00 92.56 130 LYS A CA 1
ATOM 1075 C C . LYS A 1 130 ? 3.772 15.870 -6.347 1.00 92.56 130 LYS A C 1
ATOM 1077 O O . LYS A 1 130 ? 3.977 17.081 -6.285 1.00 92.56 130 LYS A O 1
ATOM 1082 N N . SER A 1 131 ? 2.911 15.255 -5.543 1.00 87.94 131 SER A N 1
ATOM 1083 C CA . SER A 1 131 ? 2.207 15.928 -4.462 1.00 87.94 131 SER A CA 1
ATOM 1084 C C . SER A 1 131 ? 3.100 15.999 -3.223 1.00 87.94 131 SER A C 1
ATOM 1086 O O . SER A 1 131 ? 3.841 15.070 -2.933 1.00 87.94 131 SER A O 1
ATOM 1088 N N . LYS A 1 132 ? 3.031 17.111 -2.485 1.00 76.44 132 LYS A N 1
ATOM 1089 C CA . LYS A 1 132 ? 3.769 17.303 -1.221 1.00 76.44 132 LYS A CA 1
ATOM 1090 C C . LYS A 1 132 ? 2.956 16.893 0.013 1.00 76.44 132 LYS A C 1
ATOM 1092 O O . LYS A 1 132 ? 3.238 17.352 1.110 1.00 76.44 132 LYS A O 1
ATOM 1097 N N . SER A 1 133 ? 1.858 16.168 -0.179 1.00 68.06 133 SER A N 1
ATOM 1098 C CA . SER A 1 133 ? 0.878 15.949 0.880 1.00 68.06 133 SER A CA 1
ATOM 1099 C C . SER A 1 133 ? 1.066 14.573 1.488 1.00 68.06 133 SER A C 1
ATOM 1101 O O . SER A 1 133 ? 1.019 13.585 0.763 1.00 68.06 133 SER A O 1
ATOM 1103 N N . GLU A 1 134 ? 1.148 14.527 2.812 1.00 73.94 134 GLU A N 1
ATOM 1104 C CA . GLU A 1 134 ? 1.051 13.309 3.618 1.00 73.94 134 GLU A CA 1
ATOM 1105 C C . GLU A 1 134 ? -0.379 12.763 3.518 1.00 73.94 134 GLU A C 1
ATOM 1107 O O . GLU A 1 134 ? -1.259 13.083 4.314 1.00 73.94 134 GLU A O 1
ATOM 1112 N N . LYS A 1 135 ? -0.681 12.045 2.442 1.00 83.06 135 LYS A N 1
ATOM 1113 C CA . LYS A 1 135 ? -1.976 11.390 2.245 1.00 83.06 135 LYS A CA 1
ATOM 1114 C C . LYS A 1 135 ? -1.772 9.902 2.394 1.00 83.06 135 LYS A C 1
ATOM 1116 O O . LYS A 1 135 ? -0.762 9.381 1.940 1.00 83.06 135 LYS A O 1
ATOM 1121 N N . LEU A 1 136 ? -2.768 9.228 2.960 1.00 92.56 136 LEU A N 1
ATOM 1122 C CA . LEU A 1 136 ? -2.792 7.774 2.903 1.00 92.56 136 LEU A CA 1
ATOM 1123 C C . LEU A 1 136 ? -2.928 7.318 1.450 1.00 92.56 136 LEU A C 1
ATOM 1125 O O . LEU A 1 136 ? -3.507 8.019 0.607 1.00 92.56 136 LEU A O 1
ATOM 1129 N N . VAL A 1 137 ? -2.396 6.136 1.178 1.00 93.06 137 VAL A N 1
ATOM 1130 C CA . VAL A 1 137 ? -2.299 5.565 -0.162 1.00 93.06 137 VAL A CA 1
ATOM 1131 C C . VAL A 1 137 ? -2.947 4.189 -0.195 1.00 93.06 137 VAL A C 1
ATOM 1133 O O . VAL A 1 137 ? -3.099 3.539 0.836 1.00 93.06 137 VAL A O 1
ATOM 1136 N N . CYS A 1 138 ? -3.353 3.749 -1.384 1.00 94.69 138 CYS A N 1
ATOM 1137 C CA . CYS A 1 138 ? -3.842 2.392 -1.602 1.00 94.69 138 CYS A CA 1
ATOM 1138 C C . CYS A 1 138 ? -3.242 1.805 -2.883 1.00 94.69 138 CYS A C 1
ATOM 1140 O O . CYS A 1 138 ? -2.821 2.530 -3.794 1.00 94.69 138 CYS A O 1
ATOM 1142 N N . ALA A 1 139 ? -3.229 0.480 -2.986 1.00 95.56 139 ALA A N 1
ATOM 1143 C CA . ALA A 1 139 ? -2.753 -0.201 -4.175 1.00 95.56 139 ALA A CA 1
ATOM 1144 C C . ALA A 1 139 ? -3.884 -0.366 -5.198 1.00 95.56 139 ALA A C 1
ATOM 1146 O O . ALA A 1 139 ? -4.886 -1.029 -4.939 1.00 95.56 139 ALA A O 1
ATOM 1147 N N . GLU A 1 140 ? -3.734 0.237 -6.381 1.00 95.81 140 GLU A N 1
ATOM 1148 C CA . GLU A 1 140 ? -4.706 0.088 -7.465 1.00 95.81 140 GLU A CA 1
ATOM 1149 C C . GLU A 1 140 ? -4.758 -1.366 -7.943 1.00 95.81 140 GLU A C 1
ATOM 1151 O O . GLU A 1 140 ? -3.737 -1.837 -8.440 1.00 95.81 140 GLU A O 1
ATOM 1156 N N . PRO A 1 141 ? -5.907 -2.061 -7.900 1.00 95.50 141 PRO A N 1
ATOM 1157 C CA . PRO A 1 141 ? -6.007 -3.396 -8.476 1.00 95.50 141 PRO A CA 1
ATOM 1158 C C . PRO A 1 141 ? -5.830 -3.367 -9.996 1.00 95.50 141 PRO A C 1
ATOM 1160 O O . PRO A 1 141 ? -6.029 -2.337 -10.652 1.00 95.50 141 PRO A O 1
ATOM 1163 N N . VAL A 1 142 ? -5.439 -4.514 -10.544 1.00 95.06 142 VAL A N 1
ATOM 1164 C CA . VAL A 1 142 ? -5.360 -4.764 -11.987 1.00 95.06 142 VAL A CA 1
ATOM 1165 C C . VAL A 1 142 ? -6.699 -5.287 -12.501 1.00 95.06 142 VAL A C 1
ATOM 1167 O O . VAL A 1 142 ? -7.123 -4.909 -13.594 1.00 95.06 142 VAL A O 1
ATOM 1170 N N . ASP A 1 143 ? -7.364 -6.126 -11.713 1.00 94.56 143 ASP A N 1
ATOM 1171 C CA . ASP A 1 143 ? -8.679 -6.664 -12.032 1.00 94.56 143 ASP A CA 1
ATOM 1172 C C . ASP A 1 143 ? -9.800 -5.640 -11.800 1.00 94.56 143 ASP A C 1
ATOM 1174 O O . ASP A 1 143 ? -9.635 -4.667 -11.050 1.00 94.56 143 ASP A O 1
ATOM 1178 N N . PRO A 1 144 ? -10.971 -5.841 -12.437 1.00 94.12 144 PRO A N 1
ATOM 1179 C CA . PRO A 1 144 ? -12.159 -5.065 -12.127 1.00 94.12 144 PRO A CA 1
ATOM 1180 C C . PRO A 1 144 ? -12.466 -5.096 -10.630 1.00 94.12 144 PRO A C 1
ATOM 1182 O O . PRO A 1 144 ? -12.399 -6.141 -9.985 1.00 94.12 144 PRO A O 1
ATOM 1185 N N . LEU A 1 145 ? -12.843 -3.937 -10.092 1.00 95.25 145 LEU A N 1
ATOM 1186 C CA . LEU A 1 145 ? -13.280 -3.854 -8.707 1.00 95.25 145 LEU A CA 1
ATOM 1187 C C . LEU A 1 145 ? -14.542 -4.696 -8.481 1.00 95.25 145 LEU A C 1
ATOM 1189 O O . LEU A 1 145 ? -15.396 -4.739 -9.380 1.00 95.25 145 LEU A O 1
ATOM 1193 N N . PRO A 1 146 ? -14.702 -5.255 -7.266 1.00 94.94 146 PRO A N 1
ATOM 1194 C CA . PRO A 1 146 ? -15.976 -5.800 -6.824 1.00 94.94 146 PRO A CA 1
ATOM 1195 C C . PRO A 1 146 ? -17.102 -4.772 -6.982 1.00 94.94 146 PRO A C 1
ATOM 1197 O O . PRO A 1 146 ? -16.867 -3.565 -7.164 1.00 94.94 146 PRO A O 1
ATOM 1200 N N . ASP A 1 147 ? -18.344 -5.241 -6.946 1.00 95.94 147 ASP A N 1
ATOM 1201 C CA . ASP A 1 147 ? -19.470 -4.327 -7.059 1.00 95.94 147 ASP A CA 1
ATOM 1202 C C . ASP A 1 147 ? -19.585 -3.397 -5.835 1.00 95.94 147 ASP A C 1
ATOM 1204 O O . ASP A 1 147 ? -18.923 -3.549 -4.805 1.00 95.94 147 ASP A O 1
ATOM 1208 N N . GLU A 1 148 ? -20.404 -2.357 -5.972 1.00 97.19 148 GLU A N 1
ATOM 1209 C CA . GLU A 1 148 ? -20.555 -1.357 -4.918 1.00 97.19 148 GLU A CA 1
ATOM 1210 C C . GLU A 1 148 ? -21.179 -1.936 -3.636 1.00 97.19 148 GLU A C 1
ATOM 1212 O O . GLU A 1 148 ? -20.845 -1.482 -2.543 1.00 97.19 148 GLU A O 1
ATOM 1217 N N . ALA A 1 149 ? -22.065 -2.930 -3.741 1.00 97.69 149 ALA A N 1
ATOM 1218 C CA . ALA A 1 149 ? -22.745 -3.518 -2.588 1.00 97.69 149 ALA A CA 1
ATOM 1219 C C . ALA A 1 149 ? -21.793 -4.394 -1.762 1.00 97.69 149 ALA A C 1
ATOM 1221 O O . ALA A 1 149 ? -21.790 -4.321 -0.528 1.00 97.69 149 ALA A O 1
ATOM 1222 N N . GLU A 1 150 ? -20.946 -5.170 -2.435 1.00 97.38 150 GLU A N 1
ATOM 1223 C CA . GLU A 1 150 ? -19.880 -5.957 -1.822 1.00 97.38 150 GLU A CA 1
ATOM 1224 C C . GLU A 1 150 ? -18.864 -5.050 -1.122 1.00 97.38 150 GLU A C 1
ATOM 1226 O O . GLU A 1 150 ? -18.545 -5.259 0.052 1.00 97.38 150 GLU A O 1
ATOM 1231 N N . LEU A 1 151 ? -18.410 -3.988 -1.797 1.00 97.62 151 LEU A N 1
ATOM 1232 C CA . LEU A 1 151 ? -17.464 -3.030 -1.221 1.00 97.62 151 LEU A CA 1
ATOM 1233 C C . LEU A 1 151 ? -18.048 -2.272 -0.021 1.00 97.62 151 LEU A C 1
ATOM 1235 O O . LEU A 1 151 ? -17.346 -2.086 0.971 1.00 97.62 151 LEU A O 1
ATOM 1239 N N . LYS A 1 152 ? -19.326 -1.873 -0.067 1.00 98.12 152 LYS A N 1
ATOM 1240 C CA . LYS A 1 152 ? -20.012 -1.254 1.082 1.00 98.12 152 LYS A CA 1
ATOM 1241 C C . LYS A 1 152 ? -20.074 -2.197 2.270 1.00 98.12 152 LYS A C 1
ATOM 1243 O O . LYS A 1 152 ? -19.661 -1.825 3.361 1.00 98.12 152 LYS A O 1
ATOM 1248 N N . THR A 1 153 ? -20.511 -3.432 2.038 1.00 98.31 153 THR A N 1
ATOM 1249 C CA . THR A 1 153 ? -20.608 -4.451 3.089 1.00 98.31 153 THR A CA 1
ATOM 1250 C C . THR A 1 153 ? -19.243 -4.711 3.727 1.00 98.31 153 THR A C 1
ATOM 1252 O O . THR A 1 153 ? -19.123 -4.779 4.952 1.00 98.31 153 THR A O 1
ATOM 1255 N N . LYS A 1 154 ? -18.187 -4.801 2.908 1.00 97.12 154 LYS A N 1
ATOM 1256 C CA . LYS A 1 154 ? -16.809 -4.943 3.386 1.00 97.12 154 LYS A CA 1
ATOM 1257 C C . LYS A 1 154 ? -16.366 -3.729 4.203 1.00 97.12 154 LYS A C 1
ATOM 1259 O O . LYS A 1 154 ? -15.769 -3.902 5.265 1.00 97.12 154 LYS A O 1
ATOM 1264 N N . PHE A 1 155 ? -16.640 -2.516 3.727 1.00 97.94 155 PHE A N 1
ATOM 1265 C CA . PHE A 1 155 ? -16.281 -1.293 4.439 1.00 97.94 155 PHE A CA 1
ATOM 1266 C C . PHE A 1 155 ? -17.002 -1.180 5.785 1.00 97.94 155 PHE A C 1
ATOM 1268 O O . PHE A 1 155 ? -16.342 -0.922 6.785 1.00 97.94 155 PHE A O 1
ATOM 1275 N N . ASP A 1 156 ? -18.304 -1.457 5.842 1.00 98.31 156 ASP A N 1
ATOM 1276 C CA . ASP A 1 156 ? -19.081 -1.409 7.084 1.00 98.31 156 ASP A CA 1
ATOM 1277 C C . ASP A 1 156 ? -18.531 -2.392 8.130 1.00 98.31 156 ASP A C 1
ATOM 1279 O O . ASP A 1 156 ? -18.392 -2.054 9.308 1.00 98.31 156 ASP A O 1
ATOM 1283 N N . ALA A 1 157 ? -18.147 -3.600 7.701 1.00 98.19 157 ALA A N 1
ATOM 1284 C CA . ALA A 1 157 ? -17.513 -4.581 8.578 1.00 98.19 157 ALA A CA 1
ATOM 1285 C C . ALA A 1 157 ? -16.141 -4.107 9.092 1.00 98.19 157 ALA A C 1
ATOM 1287 O O . ALA A 1 157 ? -15.825 -4.294 10.270 1.00 98.19 157 ALA A O 1
ATOM 1288 N N . LEU A 1 158 ? -15.328 -3.488 8.231 1.00 97.81 158 LEU A N 1
ATOM 1289 C CA . LEU A 1 158 ? -14.028 -2.930 8.610 1.00 97.81 158 LEU A CA 1
ATOM 1290 C C . LEU A 1 158 ? -14.172 -1.729 9.550 1.00 97.81 158 LEU A C 1
ATOM 1292 O O . LEU A 1 158 ? -13.433 -1.636 10.525 1.00 97.81 158 LEU A O 1
ATOM 1296 N N . ASP A 1 159 ? -15.139 -0.843 9.321 1.00 97.75 159 ASP A N 1
ATOM 1297 C CA . ASP A 1 159 ? -15.385 0.314 10.186 1.00 97.75 159 ASP A CA 1
ATOM 1298 C C . ASP A 1 159 ? -15.806 -0.125 11.598 1.00 97.75 159 ASP A C 1
ATOM 1300 O O . ASP A 1 159 ? -15.276 0.362 12.600 1.00 97.75 159 ASP A O 1
ATOM 1304 N N . GLN A 1 160 ? -16.675 -1.137 11.703 1.00 98.12 160 GLN A N 1
ATOM 1305 C CA . GLN A 1 160 ? -17.021 -1.744 12.992 1.00 98.12 160 GLN A CA 1
ATOM 1306 C C . GLN A 1 160 ? -15.793 -2.330 13.706 1.00 98.12 160 GLN A C 1
ATOM 1308 O O . GLN A 1 160 ? -15.617 -2.122 14.911 1.00 98.12 160 GLN A O 1
ATOM 1313 N N . GLN A 1 161 ? -14.923 -3.033 12.976 1.00 97.69 161 GLN A N 1
ATOM 1314 C CA . GLN A 1 161 ? -13.687 -3.590 13.532 1.00 97.69 161 GLN A CA 1
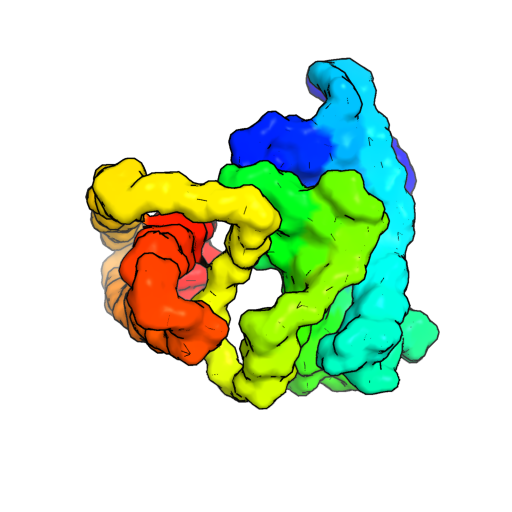ATOM 1315 C C . GLN A 1 161 ? -12.712 -2.498 13.983 1.00 97.69 161 GLN A C 1
ATOM 1317 O O . GLN A 1 161 ? -12.167 -2.593 15.085 1.00 97.69 161 GLN A O 1
ATOM 1322 N N . LEU A 1 162 ? -12.538 -1.438 13.191 1.00 96.50 162 LEU A N 1
ATOM 1323 C CA . LEU A 1 162 ? -11.695 -0.298 13.541 1.00 96.50 162 LEU A CA 1
ATOM 1324 C C . LEU A 1 162 ? -12.199 0.392 14.812 1.00 96.50 162 LEU A C 1
ATOM 1326 O O . LEU A 1 162 ? -11.408 0.679 15.710 1.00 96.50 162 LEU A O 1
ATOM 1330 N N . ASN A 1 163 ? -13.510 0.608 14.931 1.00 96.50 163 ASN A N 1
ATOM 1331 C CA . ASN A 1 163 ? -14.109 1.210 16.121 1.00 96.50 163 ASN A CA 1
ATOM 1332 C C . ASN A 1 163 ? -13.898 0.345 17.371 1.00 96.50 163 ASN A C 1
ATOM 1334 O O . ASN A 1 163 ? -13.543 0.864 18.433 1.00 96.50 163 ASN A O 1
ATOM 1338 N N . LYS A 1 164 ? -14.042 -0.982 17.245 1.00 95.94 164 LYS A N 1
ATOM 1339 C CA . LYS A 1 164 ? -13.724 -1.921 18.329 1.00 95.94 164 LYS A CA 1
ATOM 1340 C C . LYS A 1 164 ? -12.246 -1.836 18.717 1.00 95.94 164 LYS A C 1
ATOM 1342 O O . LYS A 1 164 ? -11.931 -1.691 19.898 1.00 95.94 164 LYS A O 1
ATOM 1347 N N . ARG A 1 165 ? -11.343 -1.869 17.734 1.00 92.94 165 ARG A N 1
ATOM 1348 C CA . ARG A 1 165 ? -9.895 -1.781 17.950 1.00 92.94 165 ARG A CA 1
ATOM 1349 C C . ARG A 1 165 ? -9.502 -0.479 18.645 1.00 92.94 165 ARG A C 1
ATOM 1351 O O . ARG A 1 165 ? -8.737 -0.498 19.604 1.00 92.94 165 ARG A O 1
ATOM 1358 N N . TYR A 1 166 ? -10.063 0.640 18.207 1.00 93.50 166 TYR A N 1
ATOM 1359 C CA . TYR A 1 166 ? -9.841 1.945 18.817 1.00 93.50 166 TYR A CA 1
ATOM 1360 C C . TYR A 1 166 ? -10.297 1.987 20.282 1.00 93.50 166 TYR A C 1
ATOM 1362 O O . TYR A 1 166 ? -9.563 2.476 21.142 1.00 93.50 166 TYR A O 1
ATOM 1370 N N . ALA A 1 167 ? -11.465 1.415 20.598 1.00 93.75 167 ALA A N 1
ATOM 1371 C CA . ALA A 1 167 ? -11.935 1.303 21.977 1.00 93.75 167 ALA A CA 1
ATOM 1372 C C . ALA A 1 167 ? -10.985 0.459 22.850 1.00 93.75 167 ALA A C 1
ATOM 1374 O O . ALA A 1 167 ? -10.702 0.834 23.988 1.00 93.75 167 ALA A O 1
ATOM 1375 N N . GLU A 1 168 ? -10.442 -0.641 22.315 1.00 91.94 168 GLU A N 1
ATOM 1376 C CA . GLU A 1 168 ? -9.446 -1.469 23.009 1.00 91.94 168 GLU A CA 1
ATOM 1377 C C . GLU A 1 168 ? -8.133 -0.719 23.278 1.00 91.94 168 GLU A C 1
ATOM 1379 O O . GLU A 1 168 ? -7.569 -0.850 24.366 1.00 91.94 168 GLU A O 1
ATOM 1384 N N . VAL A 1 169 ? -7.647 0.068 22.311 1.00 90.25 169 VAL A N 1
ATOM 1385 C CA . VAL A 1 169 ? -6.445 0.904 22.478 1.00 90.25 169 VAL A CA 1
ATOM 1386 C C . VAL A 1 169 ? -6.684 1.956 23.561 1.00 90.25 169 VAL A C 1
ATOM 1388 O O . VAL A 1 169 ? -5.879 2.076 24.482 1.00 90.25 169 VAL A O 1
ATOM 1391 N N . LEU A 1 170 ? -7.822 2.656 23.525 1.00 90.75 170 LEU A N 1
ATOM 1392 C CA . LEU A 1 170 ? -8.178 3.649 24.544 1.00 90.75 170 LEU A CA 1
ATOM 1393 C C . LEU A 1 170 ? -8.291 3.052 25.951 1.00 90.75 170 LEU A C 1
ATOM 1395 O O . LEU A 1 170 ? -7.891 3.699 26.914 1.00 90.75 170 LEU A O 1
ATOM 1399 N N . ALA A 1 171 ? -8.822 1.834 26.081 1.00 90.31 171 ALA A N 1
ATOM 1400 C CA . ALA A 1 171 ? -8.947 1.158 27.371 1.00 90.31 171 ALA A CA 1
ATOM 1401 C C . ALA A 1 171 ? -7.588 0.767 27.980 1.00 90.31 171 ALA A C 1
ATOM 1403 O O . ALA A 1 171 ? -7.477 0.645 29.199 1.00 90.31 171 ALA A O 1
ATOM 1404 N N . LYS A 1 172 ? -6.564 0.561 27.140 1.00 87.88 172 LYS A N 1
ATOM 1405 C CA . LYS A 1 172 ? -5.202 0.186 27.554 1.00 87.88 172 LYS A CA 1
ATOM 1406 C C . LYS A 1 172 ? -4.257 1.381 27.688 1.00 87.88 172 LYS A C 1
ATOM 1408 O O . LYS A 1 172 ? -3.237 1.262 28.363 1.00 87.88 172 LYS A O 1
ATOM 1413 N N . ALA A 1 173 ? -4.577 2.506 27.054 1.00 84.94 173 ALA A N 1
ATOM 1414 C CA . ALA A 1 173 ? -3.766 3.710 27.114 1.00 84.94 173 ALA A CA 1
ATOM 1415 C C . ALA A 1 173 ? -3.681 4.248 28.552 1.00 84.94 173 ALA A C 1
ATOM 1417 O O . ALA A 1 173 ? -4.682 4.371 29.263 1.00 84.94 173 ALA A O 1
ATOM 1418 N N . VAL A 1 174 ? -2.472 4.618 28.980 1.00 83.25 174 VAL A N 1
ATOM 1419 C CA . VAL A 1 174 ? -2.264 5.340 30.244 1.00 83.25 174 VAL A CA 1
ATOM 1420 C C . VAL A 1 174 ? -3.003 6.682 30.165 1.00 83.25 174 VAL A C 1
ATOM 1422 O O . VAL A 1 174 ? -3.033 7.296 29.100 1.00 83.25 174 VAL A O 1
ATOM 1425 N N . LYS A 1 175 ? -3.594 7.151 31.277 1.00 79.38 175 LYS A N 1
ATOM 1426 C CA . LYS A 1 175 ? -4.464 8.349 31.318 1.00 79.38 175 LYS A CA 1
ATOM 1427 C C . LYS A 1 175 ? -3.912 9.553 30.541 1.00 79.38 175 LYS A C 1
ATOM 1429 O O . LYS A 1 175 ? -4.667 10.178 29.801 1.00 79.38 175 LYS A O 1
ATOM 1434 N N . ASP A 1 176 ? -2.613 9.817 30.645 1.00 79.12 176 ASP A N 1
ATOM 1435 C CA . ASP A 1 176 ? -1.971 10.978 30.014 1.00 79.12 176 ASP A CA 1
ATOM 1436 C C . ASP A 1 176 ? -1.738 10.816 28.498 1.00 79.12 176 ASP A C 1
ATOM 1438 O O . ASP A 1 176 ? -1.448 11.791 27.812 1.00 79.12 176 ASP A O 1
ATOM 1442 N N . ARG A 1 177 ? -1.906 9.605 27.946 1.00 84.50 177 ARG A N 1
ATOM 1443 C CA . ARG A 1 177 ? -1.776 9.307 26.506 1.00 84.50 177 ARG A CA 1
ATOM 1444 C C . ARG A 1 177 ? -3.109 9.243 25.763 1.00 84.50 177 ARG A C 1
ATOM 1446 O O . ARG A 1 177 ? -3.131 9.224 24.537 1.00 84.50 177 ARG A O 1
ATOM 1453 N N . VAL A 1 178 ? -4.238 9.250 26.473 1.00 88.44 178 VAL A N 1
ATOM 1454 C CA . VAL A 1 178 ? -5.579 9.167 25.863 1.00 88.44 178 VAL A CA 1
ATOM 1455 C C . VAL A 1 178 ? -5.850 10.329 24.898 1.00 88.44 178 VAL A C 1
ATOM 1457 O O . VAL A 1 178 ? -6.512 10.145 23.875 1.00 88.44 178 VAL A O 1
ATOM 1460 N N . SER A 1 179 ? -5.356 11.532 25.204 1.00 89.81 179 SER A N 1
ATOM 1461 C CA . SER A 1 179 ? -5.464 12.700 24.319 1.00 89.81 179 SER A CA 1
ATOM 1462 C C . SER A 1 179 ? -4.707 12.495 23.007 1.00 89.81 179 SER A C 1
ATOM 1464 O O . SER A 1 179 ? -5.292 12.743 21.953 1.00 89.81 179 SER A O 1
ATOM 1466 N N . LEU A 1 180 ? -3.474 11.979 23.080 1.00 89.56 180 LEU A N 1
ATOM 1467 C CA . LEU A 1 180 ? -2.635 11.662 21.921 1.00 89.56 180 LEU A CA 1
ATOM 1468 C C . LEU A 1 180 ? -3.314 10.625 21.029 1.00 89.56 180 LEU A C 1
ATOM 1470 O O . LEU A 1 180 ? -3.483 10.860 19.840 1.00 89.56 180 LEU A O 1
ATOM 1474 N N . VAL A 1 181 ? -3.847 9.546 21.613 1.00 90.50 181 VAL A N 1
ATOM 1475 C CA . VAL A 1 181 ? -4.576 8.512 20.855 1.00 90.50 181 VAL A CA 1
ATOM 1476 C C . VAL A 1 181 ? -5.773 9.085 20.096 1.00 90.50 181 VAL A C 1
ATOM 1478 O O . VAL A 1 181 ? -6.011 8.760 18.929 1.00 90.50 181 VAL A O 1
ATOM 1481 N N . ARG A 1 182 ? -6.535 9.973 20.741 1.00 93.31 182 ARG A N 1
ATOM 1482 C CA . ARG A 1 182 ? -7.674 10.648 20.105 1.00 93.31 182 ARG A CA 1
ATOM 1483 C C . ARG A 1 182 ? -7.234 11.583 18.984 1.00 93.31 182 ARG A C 1
ATOM 1485 O O . ARG A 1 182 ? -7.951 11.718 17.996 1.00 93.31 182 ARG A O 1
ATOM 1492 N N . GLU A 1 183 ? -6.115 12.275 19.159 1.00 93.00 183 GLU A N 1
ATOM 1493 C CA . GLU A 1 183 ? -5.563 13.179 18.156 1.00 93.00 183 GLU A CA 1
ATOM 1494 C C . GLU A 1 183 ? -5.016 12.421 16.952 1.00 93.00 183 GLU A C 1
ATOM 1496 O O . GLU A 1 183 ? -5.472 12.685 15.841 1.00 93.00 183 GLU A O 1
ATOM 1501 N N . ALA A 1 184 ? -4.178 11.409 17.175 1.00 91.12 184 ALA A N 1
ATOM 1502 C CA . ALA A 1 184 ? -3.666 10.524 16.137 1.00 91.12 184 ALA A CA 1
ATOM 1503 C C . ALA A 1 184 ? -4.804 9.921 15.300 1.00 91.12 184 ALA A C 1
ATOM 1505 O O . ALA A 1 184 ? -4.740 9.912 14.072 1.00 91.12 184 ALA A O 1
ATOM 1506 N N . GLN A 1 185 ? -5.903 9.494 15.938 1.00 93.81 185 GLN A N 1
ATOM 1507 C CA . GLN A 1 185 ? -7.060 8.974 15.208 1.00 93.81 185 GLN A CA 1
ATOM 1508 C C . GLN A 1 185 ? -7.779 10.043 14.371 1.00 93.81 185 GLN A C 1
ATOM 1510 O O . GLN A 1 185 ? -8.171 9.765 13.238 1.00 93.81 185 GLN A O 1
ATOM 1515 N N . ARG A 1 186 ? -7.947 11.273 14.878 1.00 95.00 186 ARG A N 1
ATOM 1516 C CA . ARG A 1 186 ? -8.532 12.376 14.088 1.00 95.00 186 ARG A CA 1
ATOM 1517 C C . ARG A 1 186 ? -7.653 12.741 12.895 1.00 95.00 186 ARG A C 1
ATOM 1519 O O . ARG A 1 186 ? -8.172 12.942 11.799 1.00 95.00 186 ARG A O 1
ATOM 1526 N N . THR A 1 187 ? -6.344 12.810 13.109 1.00 92.81 187 THR A N 1
ATOM 1527 C CA . THR A 1 187 ? -5.350 13.085 12.069 1.00 92.81 187 THR A CA 1
ATOM 1528 C C . THR A 1 187 ? -5.385 11.999 10.999 1.00 92.81 187 THR A C 1
ATOM 1530 O O . THR A 1 187 ? -5.517 12.311 9.817 1.00 92.81 187 THR A O 1
ATOM 1533 N N . TRP A 1 188 ? -5.418 10.725 11.398 1.00 94.25 188 TRP A N 1
ATOM 1534 C CA . TRP A 1 188 ? -5.574 9.606 10.469 1.00 94.25 188 TRP A CA 1
ATOM 1535 C C . TRP A 1 188 ? -6.870 9.697 9.645 1.00 94.25 188 TRP A C 1
ATOM 1537 O O . TRP A 1 188 ? -6.815 9.577 8.423 1.00 94.25 188 TRP A O 1
ATOM 1547 N N . ILE A 1 189 ? -8.023 9.991 10.267 1.00 95.25 189 ILE A N 1
ATOM 1548 C CA . ILE A 1 189 ? -9.303 10.177 9.550 1.00 95.25 189 ILE A CA 1
ATOM 1549 C C . ILE A 1 189 ? -9.196 11.309 8.518 1.00 95.25 189 ILE A C 1
ATOM 1551 O O . ILE A 1 189 ? -9.664 11.162 7.389 1.00 95.25 189 ILE A O 1
ATOM 1555 N N . LYS A 1 190 ? -8.549 12.425 8.871 1.00 94.38 190 LYS A N 1
ATOM 1556 C CA . LYS A 1 190 ? -8.330 13.540 7.944 1.00 94.38 190 LYS A CA 1
ATOM 1557 C C . LYS A 1 190 ? -7.483 13.110 6.740 1.00 94.38 190 LYS A C 1
ATOM 1559 O O . LYS A 1 190 ? -7.896 13.335 5.604 1.00 94.38 190 LYS A O 1
ATOM 1564 N N . HIS A 1 191 ? -6.345 12.453 6.971 1.00 94.25 191 HIS A N 1
ATOM 1565 C CA . HIS A 1 191 ? -5.472 11.976 5.891 1.00 94.25 191 HIS A CA 1
ATOM 1566 C C . HIS A 1 191 ? -6.134 10.902 5.026 1.00 94.25 191 HIS A C 1
ATOM 1568 O O . HIS A 1 191 ? -5.929 10.885 3.811 1.00 94.25 191 HIS A O 1
ATOM 1574 N N . ARG A 1 192 ? -6.969 10.044 5.624 1.00 95.75 192 ARG A N 1
ATOM 1575 C CA . ARG A 1 192 ? -7.814 9.083 4.911 1.00 95.75 192 ARG A CA 1
ATOM 1576 C C . ARG A 1 192 ? -8.765 9.791 3.957 1.00 95.75 192 ARG A C 1
ATOM 1578 O O . ARG A 1 192 ? -8.803 9.464 2.774 1.00 95.75 192 ARG A O 1
ATOM 1585 N N . ASP A 1 193 ? -9.529 10.756 4.453 1.00 95.88 193 ASP A N 1
ATOM 1586 C CA . ASP A 1 193 ? -10.552 11.425 3.652 1.00 95.88 193 ASP A CA 1
ATOM 1587 C C . ASP A 1 193 ? -9.921 12.291 2.544 1.00 95.88 193 ASP A C 1
ATOM 1589 O O . ASP A 1 193 ? -10.432 12.341 1.422 1.00 95.88 193 ASP A O 1
ATOM 1593 N N . ASP A 1 194 ? -8.779 12.929 2.817 1.00 95.00 194 ASP A N 1
ATOM 1594 C CA . ASP A 1 194 ? -8.018 13.693 1.822 1.00 95.00 194 ASP A CA 1
ATOM 1595 C C . ASP A 1 194 ? -7.339 12.791 0.778 1.00 95.00 194 ASP A C 1
ATOM 1597 O O . ASP A 1 194 ? -7.310 13.133 -0.412 1.00 95.00 194 ASP A O 1
ATOM 1601 N N . GLY A 1 195 ? -6.840 11.624 1.195 1.00 95.12 195 GLY A N 1
ATOM 1602 C CA . GLY A 1 195 ? -6.332 10.578 0.310 1.00 95.12 195 GLY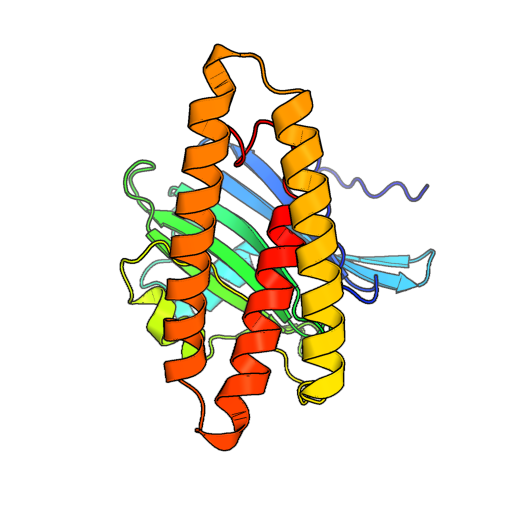 A CA 1
ATOM 1603 C C . GLY A 1 195 ? -7.422 10.033 -0.612 1.00 95.12 195 GLY A C 1
ATOM 1604 O O . GLY A 1 195 ? -7.241 10.024 -1.829 1.00 95.12 195 GLY A O 1
ATOM 1605 N N . ALA A 1 196 ? -8.599 9.714 -0.066 1.00 96.62 196 ALA A N 1
ATOM 1606 C CA . ALA A 1 196 ? -9.742 9.234 -0.837 1.00 96.62 196 ALA A CA 1
ATOM 1607 C C . ALA A 1 196 ? -10.184 10.264 -1.886 1.00 96.62 196 ALA A C 1
ATOM 1609 O O . ALA A 1 196 ? -10.341 9.923 -3.058 1.00 96.62 196 ALA A O 1
ATOM 1610 N N . LYS A 1 197 ? -10.326 11.544 -1.501 1.00 95.44 197 LYS A N 1
ATOM 1611 C CA . LYS A 1 197 ? -10.655 12.639 -2.435 1.00 95.44 197 LYS A CA 1
ATOM 1612 C C . LYS A 1 197 ? -9.631 12.756 -3.560 1.00 95.44 197 LYS A C 1
ATOM 1614 O O . LYS A 1 197 ? -10.008 12.946 -4.716 1.00 95.44 197 LYS A O 1
ATOM 1619 N N . PHE A 1 198 ? -8.345 12.657 -3.228 1.00 95.38 198 PHE A N 1
ATOM 1620 C CA . PHE A 1 198 ? -7.279 12.704 -4.220 1.00 95.38 198 PHE A CA 1
ATOM 1621 C C . PHE A 1 198 ? -7.354 11.511 -5.174 1.00 95.38 198 PHE A C 1
ATOM 1623 O O . PHE A 1 198 ? -7.375 11.717 -6.386 1.00 95.38 198 PHE A O 1
ATOM 1630 N N . TYR A 1 199 ? -7.471 10.296 -4.642 1.00 95.44 199 TYR A N 1
ATOM 1631 C CA . TYR A 1 199 ? -7.537 9.063 -5.419 1.00 95.44 199 TYR A CA 1
ATOM 1632 C C . TYR A 1 199 ? -8.703 9.088 -6.415 1.00 95.44 199 TYR A C 1
ATOM 1634 O O . TYR A 1 199 ? -8.494 8.981 -7.622 1.00 95.44 199 TYR A O 1
ATOM 1642 N N . VAL A 1 200 ? -9.927 9.362 -5.951 1.00 96.31 200 VAL A N 1
ATOM 1643 C CA . VAL A 1 200 ? -11.129 9.346 -6.808 1.00 96.31 200 VAL A CA 1
ATOM 1644 C C . VAL A 1 200 ? -11.155 10.465 -7.849 1.00 96.31 200 VAL A C 1
ATOM 1646 O O . VAL A 1 200 ? -11.874 10.360 -8.843 1.00 96.31 200 VAL A O 1
ATOM 1649 N N . SER A 1 201 ? -10.388 11.544 -7.651 1.00 95.00 201 SER A N 1
ATOM 1650 C CA . SER A 1 201 ? -10.305 12.651 -8.616 1.00 95.00 201 SER A CA 1
ATOM 1651 C C . SER A 1 201 ? -9.695 12.233 -9.958 1.00 95.00 201 SER 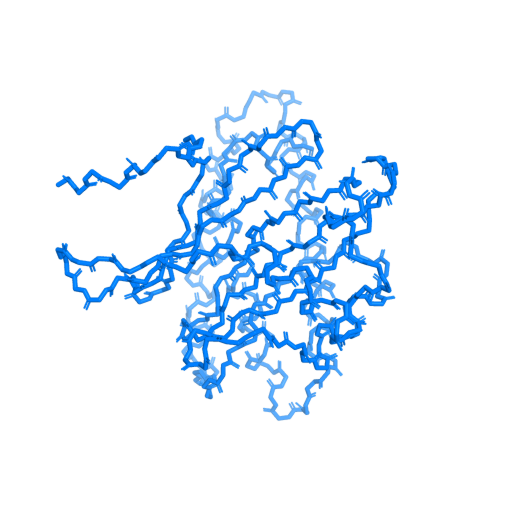A C 1
ATOM 1653 O O . SER A 1 201 ? -9.833 12.949 -10.948 1.00 95.00 201 SER A O 1
ATOM 1655 N N . LEU A 1 202 ? -9.038 11.073 -9.989 1.00 93.81 202 LEU A N 1
ATOM 1656 C CA . LEU A 1 202 ? -8.302 10.561 -11.138 1.00 93.81 202 LEU A CA 1
ATOM 1657 C C . LEU A 1 202 ? -9.105 9.600 -12.006 1.00 93.81 202 LEU A C 1
ATOM 1659 O O . LEU A 1 202 ? -8.668 9.288 -13.109 1.00 93.81 202 LEU A O 1
ATOM 1663 N N . PHE A 1 203 ? -10.271 9.168 -11.531 1.00 93.75 203 PHE A N 1
ATOM 1664 C CA . PHE A 1 203 ? -11.088 8.167 -12.204 1.00 93.75 203 PHE A CA 1
ATOM 1665 C C . PHE A 1 203 ? -12.367 8.774 -12.799 1.00 93.75 203 PHE A C 1
ATOM 1667 O O . PHE A 1 203 ? -12.879 9.790 -12.301 1.00 93.75 203 PHE A O 1
ATOM 1674 N N . PRO A 1 204 ? -12.925 8.145 -13.850 1.00 94.44 204 PRO A N 1
ATOM 1675 C CA . PRO A 1 204 ? -14.208 8.539 -14.418 1.00 94.44 204 PRO A CA 1
ATOM 1676 C C . PRO A 1 204 ? -15.332 8.514 -13.379 1.00 94.44 204 PRO A C 1
ATOM 1678 O O . PRO A 1 204 ? -15.329 7.699 -12.458 1.00 94.44 204 PRO A O 1
ATOM 1681 N N . ALA A 1 205 ? -16.344 9.369 -13.559 1.00 94.44 205 ALA A N 1
ATOM 1682 C CA . ALA A 1 205 ? -17.467 9.498 -12.625 1.00 94.44 205 ALA A CA 1
ATOM 1683 C C . ALA A 1 205 ? -18.159 8.159 -12.302 1.00 94.44 205 ALA A C 1
ATOM 1685 O O . ALA A 1 205 ? -18.507 7.927 -11.148 1.00 94.44 205 ALA A O 1
ATOM 1686 N N . ALA A 1 206 ? -18.282 7.267 -13.291 1.00 94.00 206 ALA A N 1
ATOM 1687 C CA . ALA A 1 206 ? -18.907 5.950 -13.148 1.00 94.00 206 ALA A CA 1
ATOM 1688 C C . ALA A 1 206 ? -18.138 4.970 -12.236 1.00 94.00 206 ALA A C 1
ATOM 1690 O O . ALA A 1 206 ? -18.700 3.972 -11.790 1.00 94.00 206 ALA A O 1
ATOM 1691 N N . GLU A 1 207 ? -16.858 5.227 -11.954 1.00 94.38 207 GLU A N 1
ATOM 1692 C CA . GLU A 1 207 ? -16.030 4.384 -11.080 1.00 94.38 207 GLU A CA 1
ATOM 1693 C C . GLU A 1 207 ? -15.810 4.990 -9.692 1.00 94.38 207 GLU A C 1
ATOM 1695 O O . GLU A 1 207 ? -15.341 4.291 -8.794 1.00 94.38 207 GLU A O 1
ATOM 1700 N N . LYS A 1 208 ? -16.135 6.275 -9.496 1.00 95.94 208 LYS A N 1
ATOM 1701 C CA . LYS A 1 208 ? -15.706 7.032 -8.313 1.00 95.94 208 LYS A CA 1
ATOM 1702 C C . LYS A 1 208 ? -16.115 6.394 -6.997 1.00 95.94 208 LYS A C 1
ATOM 1704 O O . LYS A 1 208 ? -15.283 6.337 -6.101 1.00 95.94 208 LYS A O 1
ATOM 1709 N N . GLU A 1 209 ? -17.350 5.912 -6.875 1.00 97.50 209 GLU A N 1
ATOM 1710 C CA . GLU A 1 209 ? -17.804 5.346 -5.602 1.00 97.50 209 GLU A CA 1
ATOM 1711 C C . GLU A 1 209 ? -17.133 4.004 -5.300 1.00 97.50 209 GLU A C 1
ATOM 1713 O O . GLU A 1 209 ? -16.621 3.816 -4.200 1.00 97.50 209 GLU A O 1
ATOM 1718 N N . ARG A 1 210 ? -16.998 3.114 -6.291 1.00 97.12 210 ARG A N 1
ATOM 1719 C CA . ARG A 1 210 ? -16.240 1.863 -6.114 1.00 97.12 210 ARG A CA 1
ATOM 1720 C C . ARG A 1 210 ? -14.776 2.131 -5.758 1.00 97.12 210 ARG A C 1
ATOM 1722 O O . ARG A 1 210 ? -14.243 1.509 -4.847 1.00 97.12 210 ARG A O 1
ATOM 1729 N N . ARG A 1 211 ? -14.135 3.106 -6.412 1.00 97.19 211 ARG A N 1
ATOM 1730 C CA . ARG A 1 211 ? -12.756 3.529 -6.102 1.00 97.19 211 ARG A CA 1
ATOM 1731 C C . ARG A 1 211 ? -12.647 4.126 -4.700 1.00 97.19 211 ARG A C 1
ATOM 1733 O O . ARG A 1 211 ? -11.687 3.843 -3.992 1.00 97.19 211 ARG A O 1
ATOM 1740 N N . ARG A 1 212 ? -13.637 4.923 -4.286 1.00 98.00 212 ARG A N 1
ATOM 1741 C CA . ARG A 1 212 ? -13.712 5.491 -2.938 1.00 98.00 212 ARG A CA 1
ATOM 1742 C C . ARG A 1 212 ? -13.800 4.387 -1.893 1.00 98.00 212 ARG A C 1
ATOM 1744 O O . ARG A 1 212 ? -13.021 4.398 -0.949 1.00 98.00 212 ARG A O 1
ATOM 1751 N N . LEU A 1 213 ? -14.730 3.449 -2.063 1.00 98.12 213 LEU A N 1
ATOM 1752 C CA . LEU A 1 213 ? -14.929 2.348 -1.125 1.00 98.12 213 LEU A CA 1
ATOM 1753 C C . LEU A 1 213 ? -13.703 1.439 -1.063 1.00 98.12 213 LEU A C 1
ATOM 1755 O O . LEU A 1 213 ? -13.279 1.107 0.035 1.00 98.12 213 LEU A O 1
ATOM 1759 N N . GLN A 1 214 ? -13.083 1.123 -2.205 1.00 97.12 214 GLN A N 1
ATOM 1760 C CA . GLN A 1 214 ? -11.827 0.374 -2.229 1.00 97.12 214 GLN A CA 1
ATOM 1761 C C . GLN A 1 214 ? -10.740 1.066 -1.403 1.00 97.12 214 GLN A C 1
ATOM 1763 O O . GLN A 1 214 ? -10.161 0.448 -0.514 1.00 97.12 214 GLN A O 1
ATOM 1768 N N . PHE A 1 215 ? -10.507 2.359 -1.653 1.00 97.56 215 PHE A N 1
ATOM 1769 C CA . PHE A 1 215 ? -9.529 3.139 -0.896 1.00 97.56 215 PHE A CA 1
ATOM 1770 C C . PHE A 1 215 ? -9.821 3.073 0.606 1.00 97.56 215 PHE A C 1
ATOM 1772 O O . PHE A 1 215 ? -8.922 2.821 1.403 1.00 97.56 215 PHE A O 1
ATOM 1779 N N . LEU A 1 216 ? -11.084 3.278 0.996 1.00 97.88 216 LEU A N 1
ATOM 1780 C CA . LEU A 1 216 ? -11.501 3.245 2.395 1.00 97.88 216 LEU A CA 1
ATOM 1781 C C . LEU A 1 216 ? -11.322 1.861 3.024 1.00 97.88 216 LEU A C 1
ATOM 1783 O O . LEU A 1 216 ? -10.883 1.794 4.169 1.00 97.88 216 LEU A O 1
ATOM 1787 N N . CYS A 1 217 ? -11.622 0.776 2.309 1.00 96.81 217 CYS A N 1
ATOM 1788 C CA . CYS A 1 217 ? -11.360 -0.579 2.780 1.00 96.81 217 CYS A CA 1
ATOM 1789 C C . CYS A 1 217 ? -9.867 -0.796 3.048 1.00 96.81 217 CYS A C 1
ATOM 1791 O O . CYS A 1 217 ? -9.513 -1.221 4.145 1.00 96.81 217 CYS A O 1
ATOM 1793 N N . ASP A 1 218 ? -9.006 -0.475 2.082 1.00 94.88 218 ASP A N 1
ATOM 1794 C CA . ASP A 1 218 ? -7.570 -0.768 2.159 1.00 94.88 218 ASP A CA 1
ATOM 1795 C C . ASP A 1 218 ? -6.903 -0.033 3.325 1.00 94.88 218 ASP A C 1
ATOM 1797 O O . ASP A 1 218 ? -6.267 -0.645 4.182 1.00 94.88 218 ASP A O 1
ATOM 1801 N N . VAL A 1 219 ? -7.110 1.282 3.418 1.00 95.31 219 VAL A N 1
ATOM 1802 C CA . VAL A 1 219 ? -6.497 2.092 4.480 1.00 95.31 219 VAL A CA 1
ATOM 1803 C C . VAL A 1 219 ? -7.073 1.770 5.860 1.00 95.31 219 VAL A C 1
ATOM 1805 O O . VAL A 1 219 ? -6.357 1.848 6.857 1.00 95.31 219 VAL A O 1
ATOM 1808 N N . THR A 1 220 ? -8.356 1.392 5.942 1.00 96.00 220 THR A N 1
ATOM 1809 C CA . THR A 1 220 ? -8.988 0.990 7.209 1.00 96.00 220 THR A CA 1
ATOM 1810 C C . THR A 1 220 ? -8.431 -0.345 7.686 1.00 96.00 220 THR A C 1
ATOM 1812 O O . THR A 1 220 ? -8.111 -0.465 8.866 1.00 96.00 220 THR A O 1
ATOM 1815 N N . ALA A 1 221 ? -8.251 -1.316 6.784 1.00 93.94 221 ALA A N 1
ATOM 1816 C CA . ALA A 1 221 ? -7.601 -2.583 7.103 1.00 93.94 221 ALA A CA 1
ATOM 1817 C C . ALA A 1 221 ? -6.168 -2.355 7.616 1.00 93.94 221 ALA A C 1
ATOM 1819 O O . ALA A 1 221 ? -5.840 -2.792 8.717 1.00 93.94 221 ALA A O 1
ATOM 1820 N N . ALA A 1 222 ? -5.369 -1.544 6.913 1.00 91.25 222 ALA A N 1
ATOM 1821 C CA . ALA A 1 222 ? -4.011 -1.204 7.345 1.00 91.25 222 ALA A CA 1
ATOM 1822 C C . ALA A 1 222 ? -3.971 -0.537 8.737 1.00 91.25 222 ALA A C 1
ATOM 1824 O O . ALA A 1 222 ? -3.098 -0.818 9.562 1.00 91.25 222 ALA A O 1
ATOM 1825 N N . ARG A 1 223 ? -4.950 0.325 9.045 1.00 92.56 223 ARG A N 1
ATOM 1826 C CA . ARG A 1 223 ? -5.046 0.970 10.363 1.00 92.56 223 ARG A CA 1
ATOM 1827 C C . ARG A 1 223 ? -5.402 -0.009 11.481 1.00 92.56 223 ARG A C 1
ATOM 1829 O O . ARG A 1 223 ? -4.927 0.166 12.603 1.00 92.56 223 ARG A O 1
ATOM 1836 N N . ILE A 1 224 ? -6.231 -1.015 11.201 1.00 92.44 224 ILE A N 1
ATOM 1837 C CA . ILE A 1 224 ? -6.568 -2.076 12.164 1.00 92.44 224 ILE A CA 1
ATOM 1838 C C . ILE A 1 224 ? -5.314 -2.880 12.530 1.00 92.44 224 ILE A C 1
ATOM 1840 O O . ILE A 1 224 ? -5.095 -3.149 13.716 1.00 92.44 224 ILE A O 1
ATOM 1844 N N . ASP A 1 225 ? -4.478 -3.182 11.535 1.00 86.62 225 ASP A N 1
ATOM 1845 C CA . ASP A 1 225 ? -3.263 -3.991 11.687 1.00 86.62 225 ASP A CA 1
ATOM 1846 C C . ASP A 1 225 ? -2.102 -3.236 12.354 1.00 86.62 225 ASP A C 1
ATOM 1848 O O . ASP A 1 225 ? -1.159 -3.851 12.857 1.00 86.62 225 ASP A O 1
ATOM 1852 N N . THR A 1 226 ? -2.187 -1.904 12.442 1.00 82.81 226 THR A N 1
ATOM 1853 C CA . THR A 1 226 ? -1.187 -1.074 13.127 1.00 82.81 226 THR A CA 1
ATOM 1854 C C . THR A 1 226 ? -1.057 -1.483 14.602 1.00 82.81 226 THR A C 1
ATOM 1856 O O . THR A 1 226 ? -2.039 -1.501 15.364 1.00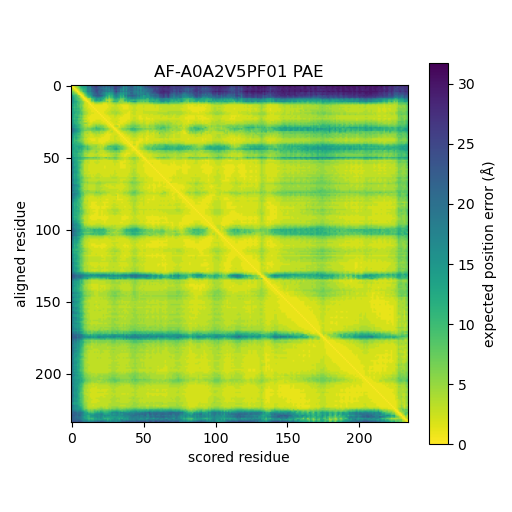 82.81 226 THR A O 1
ATOM 1859 N N . ARG A 1 227 ? 0.175 -1.753 15.049 1.00 71.31 227 ARG A N 1
ATOM 1860 C CA . ARG A 1 227 ? 0.451 -2.131 16.439 1.00 71.31 227 ARG A CA 1
ATOM 1861 C C . ARG A 1 227 ? 0.220 -0.954 17.405 1.00 71.31 227 ARG A C 1
ATOM 1863 O O . ARG A 1 227 ? 0.443 0.208 17.050 1.00 71.31 227 ARG A O 1
ATOM 1870 N N . PRO A 1 228 ? -0.231 -1.214 18.649 1.00 59.75 228 PRO A N 1
ATOM 1871 C CA . PRO A 1 228 ? -0.326 -0.177 19.676 1.00 59.75 228 PRO A CA 1
ATOM 1872 C C . PRO A 1 228 ? 1.062 0.409 19.971 1.00 59.75 228 PRO A C 1
ATOM 1874 O O . PRO A 1 228 ? 2.010 -0.349 20.159 1.00 59.75 228 PRO A O 1
ATOM 1877 N N . GLY A 1 229 ? 1.175 1.739 20.014 1.00 57.09 229 GLY A N 1
ATOM 1878 C CA . GLY A 1 229 ? 2.435 2.455 20.257 1.00 57.09 229 GLY A CA 1
ATOM 1879 C C . GLY A 1 229 ? 3.179 2.947 19.007 1.00 57.09 229 GLY A C 1
ATOM 1880 O O . GLY A 1 229 ? 3.968 3.875 19.136 1.00 57.09 229 GLY A O 1
ATOM 1881 N N . GLU A 1 230 ? 2.906 2.405 17.812 1.00 61.72 230 GLU A N 1
ATOM 1882 C CA . GLU A 1 230 ? 3.613 2.796 16.574 1.00 61.72 230 GLU A CA 1
ATOM 1883 C C . GLU A 1 230 ? 2.959 3.955 15.823 1.00 61.72 230 GLU A C 1
ATOM 1885 O O . GLU A 1 230 ? 3.663 4.852 15.407 1.00 61.72 230 GLU A O 1
ATOM 1890 N N . ALA A 1 231 ? 1.635 3.974 15.642 1.00 65.69 231 ALA A N 1
ATOM 1891 C CA . ALA A 1 231 ? 0.945 5.108 14.992 1.00 65.69 231 ALA A CA 1
ATOM 1892 C C . ALA A 1 231 ? -0.368 5.502 15.686 1.00 65.69 231 ALA A C 1
ATOM 1894 O O . ALA A 1 231 ? -1.122 6.358 15.212 1.00 65.69 231 ALA A O 1
ATOM 1895 N N . TRP A 1 232 ? -0.679 4.838 16.800 1.00 67.62 232 TRP A N 1
ATOM 1896 C CA . TRP A 1 232 ? -1.806 5.178 17.664 1.00 67.62 232 TRP A CA 1
ATOM 1897 C C . TRP A 1 232 ? -1.419 6.174 18.759 1.00 67.62 232 TRP A C 1
ATOM 1899 O O . TRP A 1 232 ? -2.314 6.759 19.347 1.00 67.62 232 TRP A O 1
ATOM 1909 N N . GLU A 1 233 ? -0.127 6.360 19.041 1.00 57.28 233 GLU A N 1
ATOM 1910 C CA . GLU A 1 233 ? 0.376 7.163 20.169 1.00 57.28 233 GLU A CA 1
ATOM 1911 C C . GLU A 1 233 ? 1.518 8.126 19.781 1.00 57.28 233 GLU A C 1
ATOM 1913 O O . GLU A 1 233 ? 2.170 8.661 20.678 1.00 57.28 233 GLU A O 1
ATOM 1918 N N . LEU A 1 234 ? 1.767 8.317 18.476 1.00 55.38 234 LEU A N 1
ATOM 1919 C CA . LEU A 1 234 ? 2.718 9.308 17.950 1.00 55.38 234 LEU A CA 1
ATOM 1920 C C . LEU A 1 234 ? 2.101 10.706 17.886 1.00 55.38 234 LEU A C 1
ATOM 1922 O O . LEU A 1 234 ? 0.906 10.797 17.514 1.00 55.38 234 LEU A O 1
#

Sequence (234 aa):
MVQILGEWAYPDEFHFSPNDEWIFSPYHVGSCLRDAVLYHRINPTKTDILDKFTGLAWQSAVKLGAFNTNFLDEGMCAMTGFECWSIDSARLLIELLGDEDKREMQQRYLYFNTRKQQFELSDYLRKLNKSKSEKLVCAEPVDPLPDEAELKTKFDALDQQLNKRYAEVLAKAVKDRVSLVREAQRTWIKHRDDGAKFYVSLFPAAEKERRRLQFLCDVTAARIDTRPGEAWEL

Radius of gyration: 18.32 Å; Cα contacts (8 Å, |Δi|>4): 377; chains: 1; bounding box: 48×44×47 Å

Nearest PDB structures (foldseek):
  8shj-assembly1_A  TM=6.365E-01  e=6.041E-01  Homo sapiens
  1uk5-assembly1_A  TM=2.315E-01  e=7.940E+00  Mus musculus

Mean predicted aligned error: 5.54 Å

Foldseek 3Di:
DDPPDDPDADFPDWDAAPVRQKIKTWDDDDVLEIDIWIWGDPDPHDIDIPPPPQVQQLVVCCVQVLDVDSQVVVVARWHKAFQFAANVNQWTKIWIWTDNDPVPTQIAIWIQGPVVRDIDADPLRVVVSVDPDPARDDDDDPDDFDDLVVLVVLLVVLVVLLVVLLVVLLVPDDPVQNVQLVVLVVVLVVSLVVNLVSQLVPDDPVCSSSSSSSSSNGSSVVSSVDDRPPRSRD

Secondary structure (DSSP, 8-state):
-----SSSPPPS--EE-TTSSEEEEEEEEETTEEEEEEEEEEETTEEEEETTHHHHHHHHHHHTTS-SS-TTTTTSEEEEEEEEE-TTSSEEEEEEEEESSTTSPEEEEEEEETTTTEEE--HHHHHHTT--------PPPSSPPPPHHHHHHHHHHHHHHHHHHHHHHHHHS-GGGHHHHHHHHHHHHHHHHHHHHHHHTTS-GGGHHHHHHHHHHHHHHHHHHSPTTTSS--

pLDDT: mean 89.92, std 12.21, range [31.86, 98.44]